Protein AF-A0A963RGV5-F1 (afdb_monomer)

Secondary structure (DSSP, 8-state):
--SPPPHHHHHHHHT--S--HHHHHHHHHHHHHH-HHHHHHHHHHHHH--SHHHHHHHHHHHHHHHHHHHHHHHHHT----HHHHHHHHHHHHHHHHHHHTTHHHHTT----HHHHHHHHHHHHHHHHHHHHHHTT--STTHHHHHHHHHHHHHHHHHHHHHHHHHHHHHHHTSHHHHHHHHHHHHHHHHHHHHHHHHHHHHHHH-

Structure (mmCIF, N/CA/C/O backbone):
data_AF-A0A963RGV5-F1
#
_entry.id   AF-A0A963RGV5-F1
#
loop_
_atom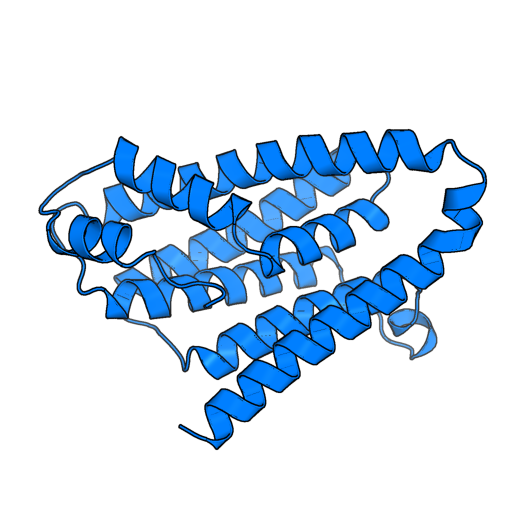_site.group_PDB
_atom_site.id
_atom_site.type_symbol
_atom_site.label_atom_id
_atom_site.label_alt_id
_atom_site.label_comp_id
_atom_site.label_asym_id
_atom_site.label_entity_id
_atom_site.label_seq_id
_atom_site.pdbx_PDB_ins_code
_atom_site.Cartn_x
_atom_site.Cartn_y
_atom_site.Cartn_z
_atom_site.occupancy
_atom_site.B_iso_or_equiv
_atom_site.auth_seq_id
_atom_site.auth_comp_id
_atom_site.auth_asym_id
_atom_site.auth_atom_id
_atom_site.pdbx_PDB_model_num
ATOM 1 N N . MET A 1 1 ? -8.241 2.903 -12.921 1.00 47.72 1 MET A N 1
ATOM 2 C CA . MET A 1 1 ? -8.245 4.178 -12.157 1.00 47.72 1 MET A CA 1
ATOM 3 C C . MET A 1 1 ? -8.107 4.037 -10.622 1.00 47.72 1 MET A C 1
ATOM 5 O O . MET A 1 1 ? -8.635 4.856 -9.883 1.00 47.72 1 MET A O 1
ATOM 9 N N . ALA A 1 2 ? -7.291 3.106 -10.109 1.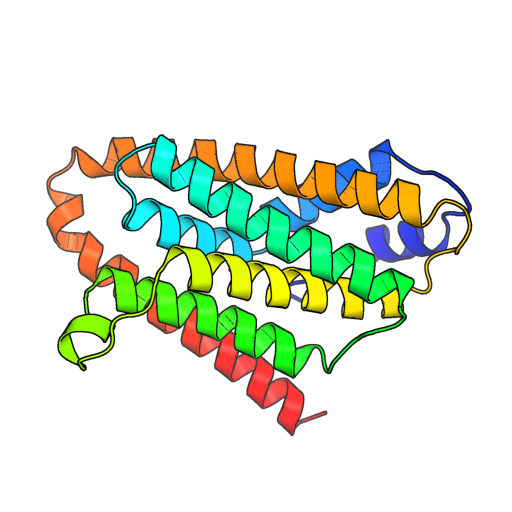00 40.50 2 ALA A N 1
ATOM 10 C CA . ALA A 1 2 ? -6.720 3.184 -8.742 1.00 40.50 2 ALA A CA 1
ATOM 11 C C . ALA A 1 2 ? -5.209 2.870 -8.721 1.00 40.50 2 ALA A C 1
ATOM 13 O O . ALA A 1 2 ? -4.570 2.840 -7.678 1.00 40.50 2 ALA A O 1
ATOM 14 N N . HIS A 1 3 ? -4.644 2.612 -9.900 1.00 47.03 3 HIS A N 1
ATOM 15 C CA . HIS A 1 3 ? -3.314 2.041 -10.076 1.00 47.03 3 HIS A CA 1
ATOM 16 C C . HIS A 1 3 ? -2.805 2.249 -11.513 1.00 47.03 3 HIS A C 1
ATOM 18 O O . HIS A 1 3 ? -1.895 1.557 -11.968 1.00 47.03 3 HIS A O 1
ATOM 24 N N . ASP A 1 4 ? -3.448 3.158 -12.252 1.00 47.84 4 ASP A N 1
ATOM 25 C CA . ASP A 1 4 ? -2.963 3.557 -13.560 1.00 47.84 4 ASP A CA 1
ATOM 26 C C . ASP A 1 4 ? -1.799 4.503 -13.322 1.00 47.84 4 ASP A C 1
ATOM 28 O O . ASP A 1 4 ? -1.956 5.574 -12.734 1.00 47.84 4 ASP A O 1
ATOM 32 N N . VAL A 1 5 ? -0.627 4.095 -13.792 1.00 53.50 5 VAL A N 1
ATOM 33 C CA . VAL A 1 5 ? 0.416 5.039 -14.176 1.00 53.50 5 VAL A CA 1
ATOM 34 C C . VAL A 1 5 ? -0.291 6.074 -15.062 1.00 53.50 5 VAL A C 1
ATOM 36 O O . VAL A 1 5 ? -0.942 5.689 -16.038 1.00 53.50 5 VAL A O 1
ATOM 39 N N . ALA A 1 6 ? -0.301 7.351 -14.658 1.00 59.62 6 ALA A N 1
ATOM 40 C CA . ALA A 1 6 ? -1.021 8.386 -15.403 1.00 59.62 6 ALA A CA 1
ATOM 41 C C . ALA A 1 6 ? -0.572 8.336 -16.874 1.00 59.62 6 ALA A C 1
ATOM 43 O O . ALA A 1 6 ? 0.578 7.989 -17.128 1.00 59.62 6 ALA A O 1
ATOM 44 N N . GLU A 1 7 ? -1.424 8.656 -17.853 1.00 58.47 7 GLU A N 1
ATOM 45 C CA . GLU A 1 7 ? -1.053 8.530 -19.281 1.00 58.47 7 GLU A CA 1
ATOM 46 C C . GLU A 1 7 ? 0.306 9.179 -19.609 1.00 58.47 7 GLU A C 1
ATOM 48 O O . GLU A 1 7 ? 1.106 8.604 -20.346 1.00 58.47 7 GLU A O 1
ATOM 53 N N . GLY A 1 8 ? 0.618 10.317 -18.977 1.00 59.34 8 GLY A N 1
ATOM 54 C CA . GLY A 1 8 ? 1.929 10.967 -19.088 1.00 59.34 8 GLY A CA 1
ATOM 55 C C . GLY A 1 8 ? 3.093 10.163 -18.491 1.00 59.34 8 GLY A C 1
ATOM 56 O O . GLY A 1 8 ? 4.171 10.115 -19.079 1.00 59.34 8 GLY A O 1
ATOM 57 N N . ASP A 1 9 ? 2.877 9.476 -17.370 1.00 71.12 9 ASP A N 1
ATOM 58 C CA . ASP A 1 9 ? 3.875 8.592 -16.764 1.00 71.12 9 ASP A CA 1
ATOM 59 C C . ASP A 1 9 ? 4.069 7.316 -17.622 1.00 71.12 9 ASP A C 1
ATOM 61 O O . ASP A 1 9 ? 5.176 6.788 -17.695 1.00 71.12 9 ASP A O 1
ATOM 65 N N . ARG A 1 10 ? 3.021 6.837 -18.319 1.00 68.88 10 ARG A N 1
ATOM 66 C CA . ARG A 1 10 ? 3.102 5.668 -19.218 1.00 68.88 10 ARG A CA 1
ATOM 67 C C . ARG A 1 10 ? 3.966 5.966 -20.431 1.00 68.88 10 ARG A C 1
ATOM 69 O O . ARG A 1 10 ? 4.859 5.186 -20.744 1.00 68.88 10 ARG A O 1
ATOM 76 N N . ALA A 1 11 ? 3.724 7.104 -21.080 1.00 72.62 11 ALA A N 1
ATOM 77 C CA . ALA A 1 11 ? 4.525 7.548 -22.216 1.00 72.62 11 ALA A CA 1
ATOM 78 C C . ALA A 1 11 ? 5.997 7.753 -21.822 1.00 72.62 11 ALA A C 1
ATOM 80 O O . ALA A 1 11 ? 6.896 7.374 -22.569 1.00 72.62 11 ALA A O 1
ATOM 81 N N . PHE A 1 12 ? 6.247 8.290 -20.622 1.00 77.50 12 PHE A N 1
ATOM 82 C CA . PHE A 1 12 ? 7.596 8.431 -20.079 1.00 77.50 12 PHE A CA 1
ATOM 83 C C . PHE A 1 12 ? 8.287 7.073 -19.857 1.00 77.50 12 PHE A C 1
ATOM 85 O O . PHE A 1 12 ? 9.424 6.882 -20.290 1.00 77.50 12 PHE A O 1
ATOM 92 N N . VAL A 1 13 ? 7.604 6.117 -19.217 1.00 77.56 13 VAL A N 1
ATOM 93 C CA . VAL A 1 13 ? 8.151 4.776 -18.959 1.00 77.56 13 VAL A CA 1
ATOM 94 C C . VAL A 1 13 ? 8.421 4.023 -20.265 1.00 77.56 13 VAL A C 1
ATOM 96 O O . VAL A 1 13 ? 9.498 3.454 -20.416 1.00 77.56 13 VAL A O 1
ATOM 99 N N . ALA A 1 14 ? 7.493 4.070 -21.223 1.00 74.06 14 ALA A N 1
ATOM 100 C CA . ALA A 1 14 ? 7.642 3.411 -22.522 1.00 74.06 14 ALA A CA 1
ATOM 101 C C . ALA A 1 14 ? 8.749 4.038 -23.392 1.00 74.06 14 ALA A C 1
ATOM 103 O O . ALA A 1 14 ? 9.373 3.349 -24.193 1.00 74.06 14 ALA A O 1
ATOM 104 N N . GLY A 1 15 ? 9.008 5.340 -23.233 1.00 79.94 15 GLY A N 1
ATOM 105 C CA . GLY A 1 15 ? 10.072 6.054 -23.946 1.00 79.94 15 GLY A CA 1
ATOM 106 C C . GLY A 1 15 ? 11.457 5.962 -23.297 1.00 79.94 15 GLY A C 1
ATOM 107 O O . GLY A 1 15 ? 12.416 6.498 -23.850 1.00 79.94 15 GLY A O 1
ATOM 108 N N . THR A 1 16 ? 11.582 5.331 -22.126 1.00 84.69 16 THR A N 1
ATOM 109 C CA . THR A 1 16 ? 12.858 5.226 -21.407 1.00 84.69 16 THR A CA 1
ATOM 110 C C . THR A 1 16 ? 13.639 3.994 -21.864 1.00 84.69 16 THR A C 1
ATOM 112 O O . THR A 1 16 ? 13.202 2.864 -21.654 1.00 84.69 16 THR A O 1
ATOM 115 N N . ASP A 1 17 ? 14.837 4.211 -22.412 1.00 85.81 17 ASP A N 1
ATOM 116 C CA . ASP A 1 17 ? 15.803 3.153 -22.719 1.00 85.81 17 ASP A CA 1
ATOM 117 C C . ASP A 1 17 ? 17.083 3.344 -21.890 1.00 85.81 17 ASP A C 1
ATOM 119 O O . ASP A 1 17 ? 17.871 4.260 -22.132 1.00 85.81 17 ASP A O 1
ATOM 123 N N . GLY A 1 18 ? 17.263 2.504 -20.866 1.00 90.12 18 GLY A N 1
ATOM 124 C CA . GLY A 1 18 ? 18.376 2.578 -19.918 1.00 90.12 18 GLY A CA 1
ATOM 125 C C . GLY A 1 18 ? 17.996 3.036 -18.497 1.00 90.12 18 GLY A C 1
ATOM 126 O O . GLY A 1 18 ? 16.819 3.213 -18.164 1.00 90.12 18 GLY A O 1
ATOM 127 N N . PRO A 1 19 ? 18.996 3.197 -17.604 1.00 91.25 19 PRO A N 1
ATOM 128 C CA . PRO A 1 19 ? 18.761 3.577 -16.213 1.00 91.25 19 PRO A CA 1
ATOM 129 C C . PRO A 1 19 ? 18.240 5.016 -16.064 1.00 91.25 19 PRO A C 1
ATOM 131 O O . PRO A 1 19 ? 18.928 5.982 -16.389 1.00 91.25 19 PRO A O 1
ATOM 134 N N . ALA A 1 20 ? 17.059 5.162 -15.471 1.00 91.44 20 ALA A N 1
ATOM 135 C CA . ALA A 1 20 ? 16.398 6.420 -15.141 1.00 91.44 20 ALA A CA 1
ATOM 136 C C . ALA A 1 20 ? 16.048 6.452 -13.643 1.00 91.44 20 ALA A C 1
ATOM 138 O O . ALA A 1 20 ? 14.888 6.440 -13.234 1.00 91.44 20 ALA A O 1
ATOM 139 N N . ILE A 1 21 ? 17.085 6.507 -12.805 1.00 92.56 21 ILE A N 1
ATOM 140 C CA . ILE A 1 21 ? 16.972 6.332 -11.349 1.00 92.56 21 ILE A CA 1
ATOM 141 C C . ILE A 1 21 ? 16.019 7.345 -10.699 1.00 92.56 21 ILE A C 1
ATOM 143 O O . ILE A 1 21 ? 15.080 6.958 -10.008 1.00 92.56 21 ILE A O 1
ATOM 147 N N . VAL A 1 22 ? 16.238 8.647 -10.910 1.00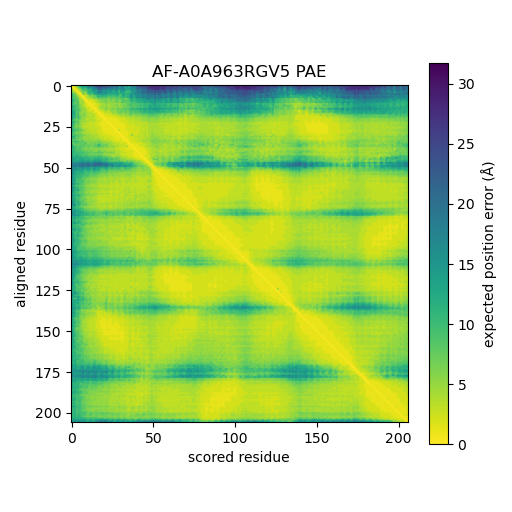 93.69 22 VAL A N 1
ATOM 148 C CA . VAL A 1 22 ? 15.428 9.695 -10.261 1.00 93.69 22 VAL A CA 1
ATOM 149 C C . VAL A 1 22 ? 13.959 9.643 -10.703 1.00 93.69 22 VAL A C 1
ATOM 151 O O . VAL A 1 22 ? 13.093 9.649 -9.826 1.00 93.69 22 VAL A O 1
ATOM 154 N N . PRO A 1 23 ? 13.641 9.532 -12.008 1.00 90.31 23 PRO A N 1
ATOM 155 C CA . PRO A 1 23 ? 12.256 9.401 -12.448 1.00 90.31 23 PRO A CA 1
ATOM 156 C C . PRO A 1 23 ? 11.531 8.181 -11.880 1.00 90.31 23 PRO A C 1
ATOM 158 O O . PRO A 1 23 ? 10.409 8.322 -11.401 1.00 90.31 23 PRO A O 1
ATOM 161 N N . PHE A 1 24 ? 12.162 7.003 -11.866 1.00 90.25 24 PHE A N 1
ATOM 162 C CA . PHE A 1 24 ? 11.533 5.803 -11.308 1.00 90.25 24 PHE A CA 1
ATOM 163 C C . PHE A 1 24 ? 11.363 5.895 -9.791 1.00 90.25 24 PHE A C 1
ATOM 165 O O . PHE A 1 24 ? 10.325 5.493 -9.274 1.00 90.25 24 PHE A O 1
ATOM 172 N N . MET A 1 25 ? 12.320 6.494 -9.079 1.00 93.06 25 MET A N 1
ATOM 173 C CA . MET A 1 25 ? 12.183 6.770 -7.647 1.00 93.06 25 MET A CA 1
ATOM 174 C C . MET A 1 25 ? 11.023 7.727 -7.355 1.00 93.06 25 MET A C 1
ATOM 176 O O . MET A 1 25 ? 10.228 7.481 -6.450 1.00 93.06 25 MET A O 1
ATOM 180 N N . TYR A 1 26 ? 10.872 8.792 -8.146 1.00 91.31 26 TYR A N 1
ATOM 181 C CA . TYR A 1 26 ? 9.716 9.682 -8.040 1.00 91.31 26 TYR A CA 1
ATOM 182 C C . TYR A 1 26 ? 8.410 8.945 -8.353 1.00 91.31 26 TYR A C 1
ATOM 184 O O . TYR A 1 26 ? 7.435 9.099 -7.620 1.00 91.31 26 TYR A O 1
ATOM 192 N N . LEU A 1 27 ? 8.394 8.114 -9.397 1.00 88.19 27 LEU A N 1
ATOM 193 C CA . LEU A 1 27 ? 7.218 7.343 -9.786 1.00 88.19 27 LEU A CA 1
ATOM 194 C C . LEU A 1 27 ? 6.797 6.362 -8.685 1.00 88.19 27 LEU A C 1
ATOM 196 O O . LEU A 1 27 ? 5.612 6.279 -8.373 1.00 88.19 27 LEU A O 1
ATOM 200 N N . GLY A 1 28 ? 7.755 5.688 -8.045 1.00 89.25 28 GLY A N 1
ATOM 201 C CA . GLY A 1 28 ? 7.505 4.820 -6.894 1.00 89.25 28 GLY A CA 1
ATOM 202 C C . GLY A 1 28 ? 6.951 5.580 -5.689 1.00 89.25 28 GLY A C 1
ATOM 203 O O . GLY A 1 28 ? 5.965 5.158 -5.085 1.00 89.25 28 GLY A O 1
ATOM 204 N N . ALA A 1 29 ? 7.519 6.748 -5.376 1.00 90.88 29 ALA A N 1
ATOM 205 C CA . ALA A 1 29 ? 7.009 7.595 -4.299 1.00 90.88 29 ALA A CA 1
ATOM 206 C C . ALA A 1 29 ? 5.587 8.086 -4.596 1.00 90.88 29 ALA A C 1
ATOM 208 O O . ALA A 1 29 ? 4.703 7.977 -3.747 1.00 90.88 29 ALA A O 1
ATOM 209 N N . LYS A 1 30 ? 5.341 8.575 -5.816 1.00 88.62 30 LYS A N 1
ATOM 210 C CA . LYS A 1 30 ? 4.020 9.006 -6.281 1.00 88.62 30 LYS A CA 1
ATOM 211 C C . LYS A 1 30 ? 3.016 7.864 -6.178 1.00 88.62 30 LYS A C 1
ATOM 213 O O . LYS A 1 30 ? 1.972 8.061 -5.571 1.00 88.62 30 LYS A O 1
ATOM 218 N N . HIS A 1 31 ? 3.362 6.680 -6.684 1.00 85.25 31 HIS A N 1
ATOM 219 C CA . HIS A 1 31 ? 2.536 5.479 -6.607 1.00 85.25 31 HIS A CA 1
ATOM 220 C C . HIS A 1 31 ? 2.080 5.194 -5.170 1.00 85.25 31 HIS A C 1
ATOM 222 O O . HIS A 1 31 ? 0.881 5.077 -4.920 1.00 85.25 31 HIS A O 1
ATOM 228 N N . MET A 1 32 ? 3.021 5.196 -4.222 1.00 87.31 32 MET A N 1
ATOM 229 C CA . MET A 1 32 ? 2.729 4.953 -2.811 1.00 87.31 32 MET A CA 1
ATOM 230 C C . MET A 1 32 ? 1.842 6.040 -2.180 1.00 87.31 32 MET A C 1
ATOM 232 O O . MET A 1 32 ? 0.950 5.733 -1.392 1.00 87.31 32 MET A O 1
ATOM 236 N N . VAL A 1 33 ? 2.063 7.317 -2.515 1.00 87.06 33 VAL A N 1
ATOM 237 C CA . VAL A 1 33 ? 1.279 8.437 -1.960 1.00 87.06 33 VAL A CA 1
ATOM 238 C C . VAL A 1 33 ? -0.113 8.549 -2.591 1.00 87.06 33 VAL A C 1
ATOM 240 O O . VAL A 1 33 ? -1.038 9.017 -1.933 1.00 87.06 33 VAL A O 1
ATOM 243 N N . THR A 1 34 ? -0.296 8.138 -3.847 1.00 84.50 34 THR A N 1
ATOM 244 C CA . THR A 1 34 ? -1.597 8.225 -4.537 1.00 84.50 34 THR A CA 1
ATOM 245 C C . THR A 1 34 ? -2.434 6.947 -4.449 1.00 84.50 34 THR A C 1
ATOM 247 O O . THR A 1 34 ? -3.615 6.982 -4.784 1.00 84.50 34 THR A O 1
ATOM 250 N N . GLY A 1 35 ? -1.853 5.828 -4.005 1.00 81.19 35 GLY A N 1
ATOM 251 C CA . GLY A 1 35 ? -2.553 4.554 -3.828 1.00 81.19 35 GLY A CA 1
ATOM 252 C C . GLY A 1 35 ? -3.505 4.580 -2.630 1.00 81.19 35 GLY A C 1
ATOM 253 O O . GLY A 1 35 ? -3.080 4.505 -1.475 1.00 81.19 35 GLY A O 1
ATOM 254 N N . TYR A 1 36 ? -4.811 4.689 -2.887 1.00 81.44 36 TYR A N 1
ATOM 255 C CA . TYR A 1 36 ? -5.827 4.719 -1.825 1.00 81.44 36 TYR A CA 1
ATOM 256 C C . TYR A 1 36 ? -5.879 3.422 -1.011 1.00 81.44 36 TYR A C 1
ATOM 258 O O . TYR A 1 36 ? -6.157 3.460 0.186 1.00 81.44 36 TYR A O 1
ATOM 266 N N . ASP A 1 37 ? -5.593 2.292 -1.649 1.00 76.31 37 ASP A N 1
ATOM 267 C CA . ASP A 1 37 ? -5.437 0.972 -1.042 1.00 76.31 37 ASP A CA 1
ATOM 268 C C . ASP A 1 37 ? -4.284 0.942 -0.029 1.00 76.31 37 ASP A C 1
ATOM 270 O O . ASP A 1 37 ? -4.490 0.581 1.132 1.00 76.31 37 ASP A O 1
ATOM 274 N N . HIS A 1 38 ? -3.107 1.427 -0.425 1.00 81.00 38 HIS A N 1
ATOM 275 C CA . HIS A 1 38 ? -1.928 1.535 0.427 1.00 81.00 38 HIS A CA 1
ATOM 276 C C . HIS A 1 38 ? -2.172 2.458 1.623 1.00 81.00 38 HIS A C 1
ATOM 278 O O . HIS A 1 38 ? -1.839 2.111 2.760 1.00 81.00 38 HIS A O 1
ATOM 284 N N . ILE A 1 39 ? -2.795 3.620 1.395 1.00 82.56 39 ILE A N 1
ATOM 285 C CA . ILE A 1 39 ? -3.146 4.552 2.472 1.00 82.56 39 ILE A CA 1
ATOM 286 C C . ILE A 1 39 ? -4.167 3.913 3.417 1.00 82.56 39 ILE A C 1
ATOM 288 O O . ILE A 1 39 ? -3.985 3.974 4.633 1.00 82.56 39 ILE A O 1
ATOM 292 N N . ALA A 1 40 ? -5.224 3.286 2.894 1.00 80.62 40 ALA A N 1
ATOM 293 C CA . ALA A 1 40 ? -6.239 2.622 3.709 1.00 80.62 40 ALA A CA 1
ATOM 294 C C . ALA A 1 40 ? -5.624 1.502 4.561 1.00 80.62 40 ALA A C 1
ATOM 296 O O . ALA A 1 40 ? -5.886 1.416 5.765 1.00 80.62 40 ALA A O 1
ATOM 297 N N . PHE A 1 41 ? -4.743 0.695 3.968 1.00 80.19 41 PHE A N 1
ATOM 298 C CA . PHE A 1 41 ? -4.008 -0.348 4.671 1.00 80.19 41 PHE A CA 1
ATOM 299 C C . PHE A 1 41 ? -3.111 0.228 5.776 1.00 80.19 41 PHE A C 1
ATOM 301 O O . PHE A 1 41 ? -3.206 -0.203 6.928 1.00 80.19 41 PHE A O 1
ATOM 308 N N . LEU A 1 42 ? -2.303 1.254 5.477 1.00 80.50 42 LEU A N 1
ATOM 309 C CA . LEU A 1 42 ? -1.453 1.944 6.456 1.00 80.50 42 LEU A CA 1
ATOM 310 C C . LEU A 1 42 ? -2.266 2.537 7.606 1.00 80.50 42 LEU A C 1
ATOM 312 O O . LEU A 1 42 ? -1.907 2.362 8.772 1.00 80.50 42 LEU A O 1
ATOM 316 N N . VAL A 1 43 ? -3.384 3.197 7.304 1.00 82.25 43 VAL A N 1
ATOM 317 C CA . VAL A 1 43 ? -4.312 3.710 8.317 1.00 82.25 43 VAL A CA 1
ATOM 318 C C . VAL A 1 43 ? -4.794 2.562 9.205 1.00 82.25 43 VAL A C 1
ATOM 320 O O . VAL A 1 43 ? -4.698 2.663 10.430 1.00 82.25 43 VAL A O 1
ATOM 323 N N . GLY A 1 44 ? -5.213 1.437 8.621 1.00 78.06 44 GLY A N 1
ATOM 324 C CA . GLY A 1 44 ? -5.586 0.230 9.359 1.00 78.06 44 GLY A CA 1
ATOM 325 C C . GLY A 1 44 ? -4.474 -0.296 10.274 1.00 78.06 44 GLY A C 1
ATOM 326 O O . GLY A 1 44 ? -4.723 -0.590 11.446 1.00 78.06 44 GLY A O 1
ATOM 327 N N . VAL A 1 45 ? -3.237 -0.382 9.780 1.00 73.12 45 VAL A N 1
ATOM 328 C CA . VAL A 1 45 ? -2.058 -0.822 10.549 1.00 73.12 45 VAL A CA 1
ATOM 329 C C . VAL A 1 45 ? -1.770 0.109 11.727 1.00 73.12 45 VAL A C 1
ATOM 331 O O . VAL A 1 45 ? -1.611 -0.357 12.860 1.00 73.12 45 VAL A O 1
ATOM 334 N N . VAL A 1 46 ? -1.770 1.423 11.506 1.00 77.31 46 VAL A N 1
ATOM 335 C CA . VAL A 1 46 ? -1.444 2.409 12.547 1.00 77.31 46 VAL A CA 1
ATOM 336 C C . VAL A 1 46 ? -2.564 2.551 13.582 1.00 77.31 46 VAL A C 1
ATOM 338 O O . VAL A 1 46 ? -2.283 2.789 14.759 1.00 77.31 46 VAL A O 1
ATOM 341 N N . PHE A 1 47 ? -3.831 2.340 13.206 1.00 74.75 47 PHE A N 1
ATOM 342 C CA . PHE A 1 47 ? -4.945 2.326 14.163 1.00 74.75 47 PHE A CA 1
ATOM 343 C C . PHE A 1 47 ? -4.735 1.305 15.285 1.00 74.75 47 PHE A C 1
ATOM 345 O O . PHE A 1 47 ? -5.023 1.607 16.447 1.00 74.75 47 PHE A O 1
ATOM 352 N N . PHE A 1 48 ? -4.193 0.137 14.940 1.00 66.56 48 PHE A N 1
ATOM 353 C CA . PHE A 1 48 ? -3.935 -0.971 15.855 1.00 66.56 48 PHE A CA 1
ATOM 354 C C . PHE A 1 48 ? -2.636 -0.814 16.640 1.00 66.56 48 PHE A C 1
ATOM 356 O O . PHE A 1 48 ? -2.583 -1.067 17.845 1.00 66.56 48 PHE A O 1
ATOM 363 N N . LEU A 1 49 ? -1.573 -0.385 15.960 1.00 65.31 49 LEU A N 1
ATOM 364 C CA . LEU A 1 49 ? -0.244 -0.355 16.547 1.00 65.31 49 LEU A CA 1
ATOM 365 C C . LEU A 1 49 ? -0.048 0.911 17.391 1.00 65.31 49 LEU A C 1
ATOM 367 O O . LEU A 1 49 ? -0.351 2.043 17.003 1.00 65.31 49 LEU A O 1
ATOM 371 N N . ARG A 1 50 ? 0.430 0.711 18.623 1.00 66.38 50 ARG A N 1
ATOM 372 C CA . ARG A 1 50 ? 0.666 1.793 19.597 1.00 66.38 50 ARG A CA 1
ATOM 373 C C . ARG A 1 50 ? 2.144 2.134 19.749 1.00 66.38 50 ARG A C 1
ATOM 375 O O . ARG A 1 50 ? 2.459 3.203 20.259 1.00 66.38 50 ARG A O 1
ATOM 382 N N . ARG A 1 51 ? 3.043 1.241 19.326 1.00 77.38 51 ARG A N 1
ATOM 383 C CA . ARG A 1 51 ? 4.493 1.393 19.475 1.00 77.38 51 ARG A CA 1
ATOM 384 C C . ARG A 1 51 ? 5.123 1.602 18.106 1.00 77.38 51 ARG A C 1
ATOM 386 O O . ARG A 1 51 ? 4.903 0.801 17.204 1.00 77.38 51 ARG A O 1
ATOM 393 N N . LEU A 1 52 ? 5.962 2.630 17.985 1.00 76.00 52 LEU A N 1
ATOM 394 C CA . LEU A 1 52 ? 6.670 2.949 16.741 1.00 76.00 52 LEU A CA 1
ATOM 395 C C . LEU A 1 52 ? 7.489 1.759 16.216 1.00 76.00 52 LEU A C 1
ATOM 397 O O . LEU A 1 52 ? 7.509 1.518 15.018 1.00 76.00 52 LEU A O 1
ATOM 401 N N . LYS A 1 53 ? 8.089 0.965 17.116 1.00 84.56 53 LYS A N 1
ATOM 402 C CA . LYS A 1 53 ? 8.816 -0.264 16.754 1.00 84.56 53 LYS A CA 1
ATOM 403 C C . LYS A 1 53 ? 7.946 -1.264 15.990 1.00 84.56 53 LYS A C 1
ATOM 405 O O . LYS A 1 53 ? 8.412 -1.833 15.012 1.00 84.56 53 LYS A O 1
ATOM 410 N N . ASP A 1 54 ? 6.698 -1.456 16.419 1.00 84.12 54 ASP A N 1
ATOM 411 C CA . ASP A 1 54 ? 5.789 -2.381 15.743 1.00 84.12 54 ASP A CA 1
ATOM 412 C C . ASP A 1 54 ? 5.366 -1.807 14.390 1.00 84.12 54 ASP A C 1
ATOM 414 O O . ASP A 1 54 ? 5.356 -2.519 13.398 1.00 84.12 54 ASP A O 1
ATOM 418 N N . VAL A 1 55 ? 5.080 -0.505 14.317 1.00 82.69 55 VAL A N 1
ATOM 419 C CA . VAL A 1 55 ? 4.729 0.151 13.049 1.00 82.69 55 VAL A CA 1
ATOM 420 C C . VAL A 1 55 ? 5.849 -0.014 12.016 1.00 82.69 55 VAL A C 1
ATOM 422 O O . VAL A 1 55 ? 5.581 -0.423 10.890 1.00 82.69 55 VAL A O 1
ATOM 425 N N . LEU A 1 56 ? 7.097 0.252 12.412 1.00 84.44 56 LEU A N 1
ATOM 426 C CA . LEU A 1 56 ? 8.263 0.088 11.544 1.00 84.44 56 LEU A CA 1
ATOM 427 C C . LEU A 1 56 ? 8.451 -1.372 11.126 1.00 84.44 56 LEU A C 1
ATOM 429 O O . LEU A 1 56 ? 8.648 -1.634 9.947 1.00 84.44 56 LEU A O 1
ATOM 433 N N . LEU A 1 57 ? 8.315 -2.327 12.053 1.00 89.69 57 LEU A N 1
ATOM 434 C CA . LEU A 1 57 ? 8.410 -3.754 11.734 1.00 89.69 57 LEU A CA 1
ATOM 435 C C . LEU A 1 57 ? 7.387 -4.171 10.666 1.00 89.69 57 LEU A C 1
ATOM 437 O O . LEU A 1 57 ? 7.738 -4.867 9.720 1.00 89.69 57 LEU A O 1
ATOM 441 N N . TYR A 1 58 ? 6.129 -3.755 10.811 1.00 89.25 58 TYR A N 1
ATOM 442 C CA . TYR A 1 58 ? 5.059 -4.125 9.883 1.00 89.25 58 TYR A CA 1
ATOM 443 C C . TYR A 1 58 ? 5.242 -3.445 8.524 1.00 89.25 58 TYR A C 1
ATOM 445 O O . TYR A 1 58 ? 5.090 -4.098 7.495 1.00 89.25 58 TYR A O 1
ATOM 453 N N . ALA A 1 59 ? 5.635 -2.169 8.515 1.00 86.19 59 ALA A N 1
ATOM 454 C CA . ALA A 1 59 ? 5.986 -1.446 7.296 1.00 86.19 59 ALA A CA 1
ATOM 455 C C . ALA A 1 59 ? 7.144 -2.130 6.545 1.00 86.19 59 ALA A C 1
ATOM 457 O O . ALA A 1 59 ? 7.078 -2.286 5.328 1.00 86.19 59 ALA A O 1
ATOM 458 N N . SER A 1 60 ? 8.171 -2.595 7.265 1.00 90.00 60 SER A N 1
ATOM 459 C CA . SER A 1 60 ? 9.299 -3.330 6.684 1.00 90.00 60 SER A CA 1
ATOM 460 C C . SER A 1 60 ? 8.906 -4.715 6.173 1.00 90.00 60 SER A C 1
ATOM 462 O O . SER A 1 60 ? 9.356 -5.105 5.103 1.00 90.00 60 SER A O 1
ATOM 464 N N . LEU A 1 61 ? 8.056 -5.459 6.891 1.00 93.81 61 LEU A N 1
ATOM 465 C CA . LEU A 1 61 ? 7.553 -6.758 6.425 1.00 93.81 61 LEU A CA 1
ATOM 466 C C . LEU A 1 61 ? 6.729 -6.614 5.143 1.00 93.81 61 LEU A C 1
ATOM 468 O O . LEU A 1 61 ? 6.908 -7.393 4.210 1.00 93.81 61 LEU A O 1
ATOM 472 N N . PHE A 1 62 ? 5.865 -5.599 5.085 1.00 92.06 62 PHE A N 1
ATOM 473 C CA . PHE A 1 62 ? 5.103 -5.279 3.884 1.00 92.06 62 PHE A CA 1
ATOM 474 C C . PHE A 1 62 ? 6.032 -4.926 2.719 1.00 92.06 62 PHE A C 1
ATOM 476 O O . PHE A 1 62 ? 5.935 -5.535 1.657 1.00 92.06 62 PHE A O 1
ATOM 483 N N . ALA A 1 63 ? 6.973 -3.998 2.937 1.00 90.69 63 ALA A N 1
ATOM 484 C CA . ALA A 1 63 ? 7.935 -3.581 1.920 1.00 90.69 63 ALA A CA 1
ATOM 485 C C . ALA A 1 63 ? 8.790 -4.756 1.422 1.00 90.69 63 ALA A C 1
ATOM 487 O O . ALA A 1 63 ? 8.992 -4.896 0.219 1.00 90.69 63 ALA A O 1
ATOM 488 N N . ALA A 1 64 ? 9.233 -5.645 2.315 1.00 93.88 64 ALA A N 1
ATOM 489 C CA . ALA A 1 64 ? 9.993 -6.834 1.946 1.00 93.88 64 ALA A CA 1
ATOM 490 C C . ALA A 1 64 ? 9.180 -7.778 1.048 1.00 93.88 64 ALA A C 1
ATOM 492 O O . ALA A 1 64 ? 9.662 -8.163 -0.016 1.00 93.88 64 ALA A O 1
ATOM 493 N N . GLY A 1 65 ? 7.943 -8.112 1.437 1.00 95.50 65 GLY A N 1
ATOM 494 C CA . GLY A 1 65 ? 7.045 -8.930 0.615 1.00 95.50 65 GLY A CA 1
ATOM 495 C C . GLY A 1 65 ? 6.790 -8.286 -0.749 1.00 95.50 65 GLY A C 1
ATOM 496 O O . GLY A 1 65 ? 7.019 -8.910 -1.782 1.00 95.50 65 GLY A O 1
ATOM 497 N N . HIS A 1 66 ? 6.430 -7.002 -0.752 1.00 92.94 66 HIS A N 1
ATOM 498 C CA . HIS A 1 66 ? 6.208 -6.214 -1.962 1.00 92.94 66 HIS A CA 1
ATOM 499 C C . HIS A 1 66 ? 7.405 -6.261 -2.915 1.00 92.94 66 HIS A C 1
ATOM 501 O O . HIS A 1 66 ? 7.253 -6.624 -4.080 1.00 92.94 66 HIS A O 1
ATOM 507 N N . SER A 1 67 ? 8.605 -5.973 -2.410 1.00 92.69 67 SER A N 1
ATOM 508 C CA . SER A 1 67 ? 9.842 -5.957 -3.197 1.00 92.69 67 SER A CA 1
ATOM 509 C C . SER A 1 67 ? 10.121 -7.309 -3.854 1.00 92.69 67 SER A C 1
ATOM 511 O O . SER A 1 67 ? 10.474 -7.360 -5.033 1.00 92.69 67 SER A O 1
ATOM 513 N N . ILE A 1 68 ? 9.932 -8.407 -3.107 1.00 94.88 68 ILE A N 1
ATOM 514 C CA . ILE A 1 68 ? 10.183 -9.772 -3.588 1.00 94.88 68 ILE A CA 1
ATOM 515 C C . ILE A 1 68 ? 9.319 -10.068 -4.814 1.00 94.88 68 ILE A C 1
ATOM 517 O O . ILE A 1 68 ? 9.836 -10.472 -5.854 1.00 94.88 68 ILE A O 1
ATOM 521 N N . THR A 1 69 ? 8.012 -9.843 -4.712 1.00 94.94 69 THR A N 1
ATOM 522 C CA . THR A 1 69 ? 7.073 -10.138 -5.803 1.00 94.94 69 THR A CA 1
ATOM 523 C C . THR A 1 69 ? 7.069 -9.099 -6.907 1.00 94.94 69 THR A C 1
ATOM 525 O O . THR A 1 69 ? 6.779 -9.458 -8.039 1.00 94.94 69 THR A O 1
ATOM 528 N N . LEU A 1 70 ? 7.422 -7.842 -6.626 1.00 91.75 70 LEU A N 1
ATOM 529 C CA . LEU A 1 70 ? 7.574 -6.830 -7.667 1.00 91.75 70 LEU A CA 1
ATOM 530 C C . LEU A 1 70 ? 8.737 -7.198 -8.590 1.00 91.75 70 LEU A C 1
ATOM 532 O O . LEU A 1 70 ? 8.567 -7.359 -9.797 1.00 91.75 70 LEU A O 1
ATOM 536 N N . ILE A 1 71 ? 9.926 -7.356 -8.005 1.00 91.94 71 ILE A N 1
ATOM 537 C CA . ILE A 1 71 ? 11.150 -7.618 -8.762 1.00 91.94 71 ILE A CA 1
ATOM 538 C C . ILE A 1 71 ? 11.092 -9.022 -9.363 1.00 91.94 71 ILE A C 1
ATOM 540 O O . ILE A 1 71 ? 11.300 -9.182 -10.562 1.00 91.94 71 ILE A O 1
ATOM 544 N N . GLY A 1 72 ? 10.765 -10.036 -8.556 1.00 93.31 72 GLY A N 1
ATOM 545 C CA . GLY A 1 72 ? 10.630 -11.413 -9.030 1.00 93.31 72 GLY A CA 1
ATOM 546 C C . GLY A 1 72 ? 9.526 -11.558 -10.0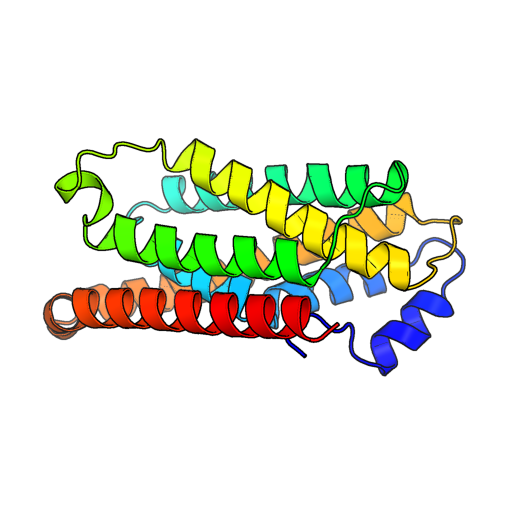76 1.00 93.31 72 GLY A C 1
ATOM 547 O O . GLY A 1 72 ? 9.740 -12.208 -11.093 1.00 93.31 72 GLY A O 1
ATOM 548 N N . GLY A 1 73 ? 8.391 -10.885 -9.866 1.00 92.69 73 GLY A N 1
ATOM 549 C CA . GLY A 1 73 ? 7.269 -10.823 -10.799 1.00 92.69 73 GLY A CA 1
ATOM 550 C C . GLY A 1 73 ? 7.713 -10.396 -12.188 1.00 92.69 73 GLY A C 1
ATOM 551 O O . GLY A 1 73 ? 7.579 -11.153 -13.145 1.00 92.69 73 GLY A O 1
ATOM 552 N N . VAL A 1 74 ? 8.319 -9.209 -12.268 1.00 90.44 74 VAL A N 1
ATOM 553 C CA . VAL A 1 74 ? 8.782 -8.624 -13.531 1.00 90.44 74 VAL A CA 1
ATOM 554 C C . VAL A 1 74 ? 9.912 -9.438 -14.166 1.00 90.44 74 VAL A C 1
ATOM 556 O O . VAL A 1 74 ? 9.852 -9.720 -15.358 1.00 90.44 74 VAL A O 1
ATOM 559 N N . LEU A 1 75 ? 10.930 -9.847 -13.399 1.00 90.44 75 LEU A N 1
ATOM 560 C CA . LEU A 1 75 ? 12.094 -10.553 -13.955 1.00 90.44 75 LEU A CA 1
ATOM 561 C C . LEU A 1 75 ? 11.772 -11.966 -14.449 1.00 90.44 75 LEU A C 1
ATOM 563 O O . LEU A 1 75 ? 12.390 -12.433 -15.402 1.00 90.44 75 LEU A O 1
ATOM 567 N N . LEU A 1 76 ? 10.835 -12.655 -13.796 1.00 91.12 76 LEU A N 1
ATOM 568 C CA . LEU A 1 76 ? 10.424 -14.007 -14.174 1.00 91.12 76 LEU A CA 1
ATOM 569 C C . LEU A 1 76 ? 9.254 -14.011 -15.168 1.00 91.12 76 LEU A C 1
ATOM 571 O O . LEU A 1 76 ? 8.828 -15.088 -15.580 1.00 91.12 76 LEU A O 1
ATOM 575 N N . GLY A 1 77 ? 8.711 -12.840 -15.524 1.00 87.44 77 GLY A N 1
ATOM 576 C CA . GLY A 1 77 ? 7.501 -12.731 -16.343 1.00 87.44 77 GLY A CA 1
ATOM 577 C C . GLY A 1 77 ? 6.287 -13.386 -15.681 1.00 87.44 77 GLY A C 1
ATOM 578 O O . GLY A 1 77 ? 5.437 -13.963 -16.355 1.00 87.44 77 GLY A O 1
ATOM 579 N N . THR A 1 78 ? 6.242 -13.370 -14.346 1.00 86.19 78 THR A N 1
ATOM 580 C CA . THR A 1 78 ? 5.120 -13.916 -13.583 1.00 86.19 78 THR A CA 1
ATOM 581 C C . THR A 1 78 ? 4.140 -12.790 -13.284 1.00 86.19 78 THR A C 1
ATOM 583 O O . THR A 1 78 ? 4.474 -11.794 -12.640 1.00 86.19 78 THR A O 1
ATOM 586 N N . GLY A 1 79 ? 2.924 -12.946 -13.791 1.00 81.62 79 GLY A N 1
ATOM 587 C CA . GLY A 1 79 ? 1.795 -12.057 -13.560 1.00 81.62 79 GLY A CA 1
ATOM 588 C C . GLY A 1 79 ? 0.537 -12.883 -13.326 1.00 81.62 79 GLY A C 1
ATOM 589 O O . GLY A 1 79 ? 0.502 -14.084 -13.606 1.00 81.62 79 GLY A O 1
ATOM 590 N N . ALA A 1 80 ? -0.498 -12.252 -12.791 1.00 86.00 80 ALA A N 1
ATOM 591 C CA . ALA A 1 80 ? -1.823 -12.857 -12.722 1.00 86.00 80 ALA A CA 1
ATOM 592 C C . ALA A 1 80 ? -2.868 -11.852 -13.202 1.00 86.00 80 ALA A C 1
ATOM 594 O O . ALA A 1 80 ? -2.540 -10.740 -13.597 1.00 86.00 80 ALA A O 1
ATOM 595 N N . ASN A 1 81 ? -4.142 -12.230 -13.186 1.00 89.62 81 ASN A N 1
ATOM 596 C CA . ASN A 1 81 ? -5.194 -11.292 -13.545 1.00 89.62 81 ASN A CA 1
ATOM 597 C C . ASN A 1 81 ? -5.211 -10.107 -12.554 1.00 89.62 81 ASN A C 1
ATOM 599 O O . ASN A 1 81 ? -5.312 -10.305 -11.339 1.00 89.62 81 ASN A O 1
ATOM 603 N N . SER A 1 82 ? -5.109 -8.883 -13.077 1.00 87.44 82 SER A N 1
ATOM 604 C CA . SER A 1 82 ? -5.011 -7.656 -12.279 1.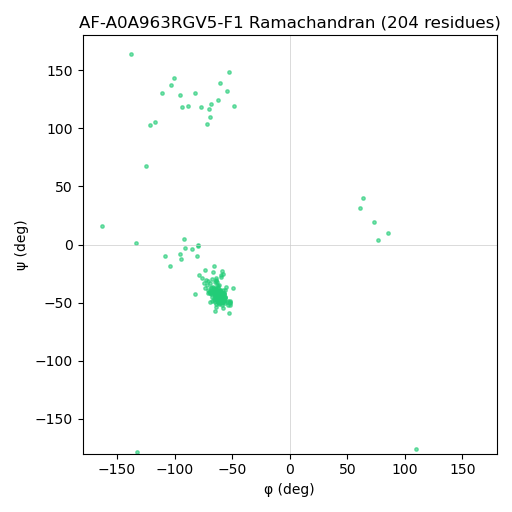00 87.44 82 SER A CA 1
ATOM 605 C C . SER A 1 82 ? -6.251 -7.414 -11.417 1.00 87.44 82 SER A C 1
ATOM 607 O O . SER A 1 82 ? -6.107 -6.998 -10.270 1.00 87.44 82 SER A O 1
ATOM 609 N N . HIS A 1 83 ? -7.447 -7.761 -11.904 1.00 90.56 83 HIS A N 1
ATOM 610 C CA . HIS A 1 83 ? -8.675 -7.693 -11.114 1.00 90.56 83 HIS A CA 1
ATOM 611 C C . HIS A 1 83 ? -8.648 -8.668 -9.934 1.00 90.56 83 HIS A C 1
ATOM 613 O O . HIS A 1 83 ? -9.010 -8.298 -8.819 1.00 90.56 83 HIS A O 1
ATOM 619 N N . VAL A 1 84 ? -8.169 -9.900 -10.137 1.00 92.25 84 VAL A N 1
ATOM 620 C CA . VAL A 1 84 ? -8.062 -10.889 -9.050 1.00 92.25 84 VAL A CA 1
ATOM 621 C C . VAL A 1 84 ? -7.076 -10.424 -7.978 1.00 92.25 84 VAL A C 1
ATOM 623 O O . VAL A 1 84 ? -7.383 -10.504 -6.788 1.00 92.25 84 VAL A O 1
ATOM 626 N N . ILE A 1 85 ? -5.908 -9.910 -8.375 1.00 92.19 85 ILE A N 1
ATOM 627 C CA . ILE A 1 85 ? -4.916 -9.416 -7.414 1.00 92.19 85 ILE A CA 1
ATOM 628 C C . ILE A 1 85 ? -5.451 -8.190 -6.663 1.00 92.19 85 ILE A C 1
ATOM 630 O O . ILE A 1 85 ? -5.397 -8.160 -5.433 1.00 92.19 85 ILE A O 1
ATOM 634 N N . ASP A 1 86 ? -6.020 -7.212 -7.371 1.00 89.44 86 ASP A N 1
ATOM 635 C CA . ASP A 1 86 ? -6.561 -5.999 -6.752 1.00 89.44 86 ASP A CA 1
ATOM 636 C C . ASP A 1 86 ? -7.754 -6.318 -5.821 1.00 89.44 86 ASP A C 1
ATOM 638 O O . ASP A 1 86 ? -7.936 -5.660 -4.794 1.00 89.44 86 ASP A O 1
ATOM 642 N N . ALA A 1 87 ? -8.536 -7.367 -6.106 1.00 93.25 87 ALA A N 1
ATOM 643 C CA . ALA A 1 87 ? -9.567 -7.864 -5.193 1.00 93.25 87 ALA A CA 1
ATOM 644 C C . ALA A 1 87 ? -8.963 -8.426 -3.892 1.00 93.25 87 ALA A C 1
ATOM 646 O O . ALA A 1 87 ? -9.448 -8.125 -2.801 1.00 93.25 87 ALA A O 1
ATOM 647 N N . ILE A 1 88 ? -7.871 -9.196 -3.976 1.00 93.94 88 ILE A N 1
ATOM 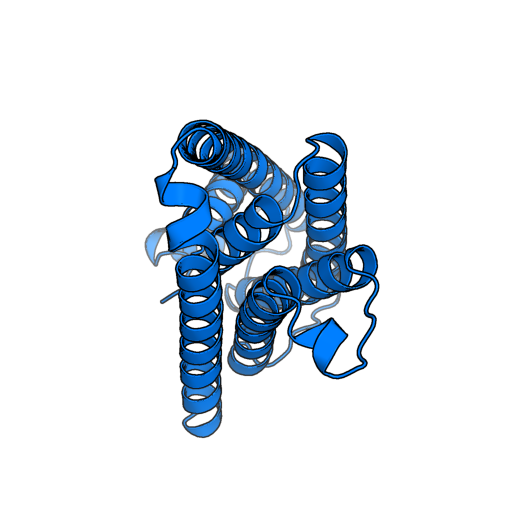648 C CA . ILE A 1 88 ? -7.145 -9.703 -2.796 1.00 93.94 88 ILE A CA 1
ATOM 649 C C . ILE A 1 88 ? -6.550 -8.544 -1.982 1.00 93.94 88 ILE A C 1
ATOM 651 O O . ILE A 1 88 ? -6.595 -8.559 -0.749 1.00 93.94 88 ILE A O 1
ATOM 655 N N . ILE A 1 89 ? -6.045 -7.510 -2.657 1.00 91.69 89 ILE A N 1
ATOM 656 C CA . ILE A 1 89 ? -5.590 -6.270 -2.019 1.00 91.69 89 ILE A CA 1
ATOM 657 C C . ILE A 1 89 ? -6.746 -5.602 -1.256 1.00 91.69 89 ILE A C 1
ATOM 659 O O . ILE A 1 89 ? -6.589 -5.289 -0.075 1.00 91.69 89 ILE A O 1
ATOM 663 N N . GLY A 1 90 ? -7.934 -5.476 -1.853 1.00 92.50 90 GLY A N 1
ATOM 664 C CA . GLY A 1 90 ? -9.136 -4.993 -1.159 1.00 92.50 90 GLY A CA 1
ATOM 665 C C . GLY A 1 90 ? -9.493 -5.825 0.082 1.00 92.50 90 GLY A C 1
ATOM 666 O O . GLY A 1 90 ? -9.769 -5.274 1.153 1.00 92.50 90 GLY A O 1
ATOM 667 N N . LEU A 1 91 ? -9.392 -7.154 -0.011 1.00 94.56 91 LEU A N 1
ATOM 668 C CA . LEU A 1 91 ? -9.615 -8.063 1.117 1.00 94.56 91 LEU A CA 1
ATOM 669 C C . LEU A 1 91 ? -8.589 -7.888 2.244 1.00 94.56 91 LEU A C 1
ATOM 671 O O . LEU A 1 91 ? -8.934 -8.088 3.410 1.00 94.56 91 LEU A O 1
ATOM 675 N N . SER A 1 92 ? -7.358 -7.463 1.949 1.00 93.31 92 SER A N 1
ATOM 676 C CA . SER A 1 92 ? -6.370 -7.147 2.992 1.00 93.31 92 SER A CA 1
ATOM 677 C C . SER A 1 92 ? -6.818 -5.980 3.887 1.00 93.31 92 SER A C 1
ATOM 679 O O . SER A 1 92 ? -6.611 -6.002 5.106 1.00 93.31 92 SER A O 1
ATOM 681 N N . VAL A 1 93 ? -7.521 -4.997 3.313 1.00 92.31 93 VAL A N 1
ATOM 682 C CA . VAL A 1 93 ? -8.106 -3.863 4.044 1.00 92.31 93 VAL A CA 1
ATOM 683 C C . VAL A 1 93 ? -9.263 -4.336 4.928 1.00 92.31 93 VAL A C 1
ATOM 685 O O . VAL A 1 93 ? -9.348 -3.952 6.100 1.00 92.31 93 VAL A O 1
ATOM 688 N N . VAL A 1 94 ? -10.108 -5.235 4.406 1.00 93.88 94 VAL A N 1
ATOM 689 C CA . VAL A 1 94 ? -11.184 -5.892 5.170 1.00 93.88 94 VAL A CA 1
ATOM 690 C C . VAL A 1 94 ? -10.615 -6.664 6.356 1.00 93.88 94 VAL A C 1
ATOM 692 O O . VAL A 1 94 ? -11.055 -6.455 7.490 1.00 93.88 94 VAL A O 1
ATOM 695 N N . TYR A 1 95 ? -9.608 -7.510 6.111 1.00 93.62 95 TYR A N 1
ATOM 696 C CA . TYR A 1 95 ? -8.898 -8.250 7.152 1.00 93.62 95 TYR A CA 1
ATOM 697 C C . TYR A 1 95 ? -8.415 -7.297 8.241 1.00 93.62 95 TYR A C 1
ATOM 699 O O . TYR A 1 95 ? -8.664 -7.534 9.424 1.00 93.62 95 TYR A O 1
ATOM 707 N N . LYS A 1 96 ? -7.770 -6.188 7.854 1.00 90.56 96 LYS A N 1
ATOM 708 C CA . LYS A 1 96 ? -7.160 -5.297 8.833 1.00 90.56 96 LYS A CA 1
ATOM 709 C C . LYS A 1 96 ? -8.198 -4.577 9.691 1.00 90.56 96 LYS A C 1
ATOM 711 O O . LYS A 1 96 ? -8.045 -4.515 10.910 1.00 90.56 96 LYS A O 1
ATOM 716 N N . GLY A 1 97 ? -9.285 -4.092 9.092 1.00 91.44 97 GLY A N 1
ATOM 717 C CA . GLY A 1 97 ? -10.392 -3.503 9.845 1.00 91.44 97 GLY A CA 1
ATOM 718 C C . GLY A 1 97 ? -11.066 -4.509 10.790 1.00 91.44 97 GLY A C 1
ATOM 719 O O . GLY A 1 97 ? -11.337 -4.180 11.947 1.00 91.44 97 GLY A O 1
ATOM 720 N N . ALA A 1 98 ? -11.270 -5.751 10.337 1.00 92.88 98 ALA A N 1
ATOM 721 C CA . ALA A 1 98 ? -11.853 -6.830 11.136 1.00 92.88 98 ALA A CA 1
ATOM 722 C C . ALA A 1 98 ? -10.954 -7.243 12.314 1.00 92.88 98 ALA A C 1
ATOM 724 O O . ALA A 1 98 ? -11.439 -7.439 13.433 1.00 92.88 98 ALA A O 1
ATOM 725 N N . GLU A 1 99 ? -9.644 -7.342 12.084 1.00 91.00 99 GLU A N 1
ATOM 726 C CA . GLU A 1 99 ? -8.644 -7.607 13.119 1.00 91.00 99 GLU A CA 1
ATOM 727 C C . GLU A 1 99 ? -8.664 -6.508 14.191 1.00 91.00 99 GLU A C 1
ATOM 729 O O . GLU A 1 99 ? -8.729 -6.805 15.386 1.00 91.00 99 GLU A O 1
ATOM 734 N N . ASN A 1 100 ? -8.708 -5.238 13.776 1.00 89.25 100 ASN A N 1
ATOM 735 C CA . ASN A 1 100 ? -8.665 -4.084 14.675 1.00 89.25 100 ASN A CA 1
ATOM 736 C C . ASN A 1 100 ? -9.841 -4.022 15.663 1.00 89.25 100 ASN A C 1
ATOM 738 O O . ASN A 1 100 ? -9.659 -3.591 16.802 1.00 89.25 100 ASN A O 1
ATOM 742 N N . ILE A 1 101 ? -11.037 -4.459 15.255 1.00 91.06 101 ILE A N 1
ATOM 743 C CA . ILE A 1 101 ? -12.228 -4.522 16.128 1.00 91.06 101 ILE A CA 1
ATOM 744 C C . ILE A 1 101 ? -12.397 -5.881 16.828 1.00 91.06 101 ILE A C 1
ATOM 746 O O . ILE A 1 101 ? -13.395 -6.111 17.517 1.00 91.06 101 ILE A O 1
ATOM 750 N N . GLY A 1 102 ? -11.434 -6.792 16.656 1.00 90.31 102 GLY A N 1
ATOM 751 C CA . GLY A 1 102 ? -11.427 -8.116 17.272 1.00 90.31 102 GLY A CA 1
ATOM 752 C C . GLY A 1 102 ? -12.435 -9.101 16.675 1.00 90.31 102 GLY A C 1
ATOM 753 O O . GLY A 1 102 ? -12.765 -10.088 17.333 1.00 90.31 102 GLY A O 1
ATOM 754 N N . LEU A 1 103 ? -12.937 -8.856 15.459 1.00 92.06 103 LEU A N 1
ATOM 755 C CA . LEU A 1 103 ? -13.915 -9.726 14.798 1.00 92.06 103 LEU A CA 1
ATOM 756 C C . LEU A 1 103 ? -13.330 -11.119 14.523 1.00 92.06 103 LEU A C 1
ATOM 758 O O . LEU A 1 103 ? -13.975 -12.117 14.831 1.00 92.06 103 LEU A O 1
ATOM 762 N N . LEU A 1 104 ? -12.080 -11.186 14.045 1.00 91.38 104 LEU A N 1
ATOM 763 C CA . LEU A 1 104 ? -11.386 -12.453 13.770 1.00 91.38 104 LEU A CA 1
ATOM 764 C C . LEU A 1 104 ? -11.263 -13.316 15.033 1.00 91.38 104 LEU A C 1
ATOM 766 O O . LEU A 1 104 ? -11.640 -14.487 15.036 1.00 91.38 104 LEU A O 1
ATOM 770 N N . LYS A 1 105 ? -10.842 -12.703 16.146 1.00 90.88 105 LYS A N 1
ATOM 771 C CA . LYS A 1 105 ? -10.710 -13.387 17.437 1.00 90.88 105 LYS A CA 1
ATOM 772 C C . LYS A 1 105 ? -12.057 -13.890 17.962 1.00 90.88 105 LYS A C 1
ATOM 774 O O . LYS A 1 105 ? -12.124 -14.997 18.485 1.00 90.88 105 LYS A O 1
ATOM 779 N N . LYS A 1 106 ? -13.131 -13.103 17.815 1.00 92.31 106 LYS A N 1
ATOM 780 C CA . LYS A 1 106 ? -14.497 -13.521 18.189 1.00 92.31 106 LYS A CA 1
ATOM 781 C C . LYS A 1 106 ? -14.999 -14.699 17.353 1.00 92.31 106 LYS A C 1
ATOM 783 O O . LYS A 1 106 ? -15.747 -15.515 17.872 1.00 92.31 106 LYS A O 1
ATOM 788 N N . ALA A 1 107 ? -14.570 -14.796 16.098 1.00 92.50 107 ALA A N 1
ATOM 789 C CA . ALA A 1 107 ? -14.875 -15.920 15.219 1.00 92.50 107 ALA A CA 1
ATOM 790 C C . ALA A 1 107 ? -13.994 -17.163 15.475 1.00 92.50 107 ALA A C 1
ATOM 792 O O . ALA A 1 107 ? -14.153 -18.164 14.784 1.00 92.50 107 ALA A O 1
ATOM 793 N N . GLY A 1 108 ? -13.058 -17.115 16.433 1.00 92.25 108 GLY A N 1
ATOM 794 C CA . GLY A 1 108 ? -12.142 -18.219 16.741 1.00 92.25 108 GLY A CA 1
ATOM 795 C C . GLY A 1 108 ? -10.880 -18.269 15.872 1.00 92.25 108 GLY A C 1
ATOM 796 O O . GLY A 1 108 ? -10.131 -19.238 15.950 1.00 92.25 108 GLY A O 1
ATOM 797 N N . TRP A 1 109 ? -10.614 -17.235 15.070 1.00 91.75 109 TRP A N 1
ATOM 798 C CA . TRP A 1 109 ? -9.447 -17.173 14.192 1.00 91.75 109 TRP A CA 1
ATOM 799 C C . TRP A 1 109 ? -8.304 -16.417 14.871 1.00 91.75 109 TRP A C 1
ATOM 801 O O . TRP A 1 109 ? -8.466 -15.282 15.328 1.00 91.75 109 TRP A O 1
ATOM 811 N N . THR A 1 110 ? -7.122 -17.031 14.897 1.00 87.62 110 THR A N 1
ATOM 812 C CA . THR A 1 110 ? -5.872 -16.399 15.334 1.00 87.62 110 THR A CA 1
ATOM 813 C C . THR A 1 110 ? -4.864 -16.458 14.198 1.00 87.62 110 THR A C 1
ATOM 815 O O . THR A 1 110 ? -4.278 -17.506 13.935 1.00 87.62 110 THR A O 1
ATOM 818 N N . VAL A 1 111 ? -4.679 -15.333 13.517 1.00 87.75 111 VAL A N 1
ATOM 819 C CA . VAL A 1 111 ? -3.697 -15.185 12.440 1.00 87.75 111 VAL A CA 1
ATOM 820 C C . VAL A 1 111 ? -2.504 -14.404 12.984 1.00 87.75 111 VAL A C 1
ATOM 822 O O . VAL A 1 111 ? -2.687 -13.429 13.716 1.00 87.75 111 VAL A O 1
ATOM 825 N N . ASP A 1 112 ? -1.281 -14.830 12.659 1.00 90.81 112 ASP A N 1
ATOM 826 C CA . ASP A 1 112 ? -0.098 -14.021 12.950 1.00 90.81 112 ASP A CA 1
ATOM 827 C C . ASP A 1 112 ? -0.118 -12.782 12.049 1.00 90.81 112 ASP A C 1
ATOM 829 O O . ASP A 1 112 ? 0.077 -12.863 10.834 1.00 90.81 112 ASP A O 1
ATOM 833 N N . ALA A 1 113 ? -0.349 -11.623 12.659 1.00 88.50 113 ALA A N 1
ATOM 834 C CA . ALA A 1 113 ? -0.450 -10.358 11.952 1.00 88.50 113 ALA A CA 1
ATOM 835 C C . ALA A 1 113 ? 0.835 -9.998 11.180 1.00 88.50 113 ALA A C 1
ATOM 837 O O . ALA A 1 113 ? 0.757 -9.341 10.143 1.00 88.50 113 ALA A O 1
ATOM 838 N N . ARG A 1 114 ? 2.016 -10.455 11.625 1.00 91.19 114 ARG A N 1
ATOM 839 C CA . ARG A 1 114 ? 3.284 -10.246 10.905 1.00 91.19 114 ARG A CA 1
ATOM 840 C C . ARG A 1 114 ? 3.296 -11.024 9.597 1.00 91.19 114 ARG A C 1
ATOM 842 O O . ARG A 1 114 ? 3.662 -10.472 8.562 1.00 91.19 114 ARG A O 1
ATOM 849 N N . LEU A 1 115 ? 2.869 -12.286 9.651 1.00 94.25 115 LEU A N 1
ATOM 850 C CA . LEU A 1 115 ? 2.755 -13.133 8.469 1.00 94.25 115 LEU A CA 1
ATOM 851 C C . LEU A 1 115 ? 1.697 -12.582 7.511 1.00 94.25 115 LEU A C 1
ATOM 853 O O . LEU A 1 115 ? 1.962 -12.485 6.318 1.00 94.25 115 LEU A O 1
ATOM 857 N N . ALA A 1 116 ? 0.539 -12.162 8.028 1.00 93.19 116 ALA A N 1
ATOM 858 C CA . ALA A 1 116 ? -0.515 -11.561 7.215 1.00 93.19 116 ALA A CA 1
ATOM 859 C C . ALA A 1 116 ? -0.009 -10.325 6.455 1.00 93.19 116 ALA A C 1
ATOM 861 O O . ALA A 1 116 ? -0.166 -10.245 5.242 1.00 93.19 116 ALA A O 1
ATOM 862 N N . VAL A 1 117 ? 0.668 -9.393 7.137 1.00 92.19 117 VAL A N 1
ATOM 863 C CA . VAL A 1 117 ? 1.211 -8.177 6.507 1.00 92.19 117 VAL A CA 1
ATOM 864 C C . VAL A 1 117 ? 2.300 -8.481 5.479 1.00 92.19 117 VAL A C 1
ATOM 866 O O . VAL A 1 117 ? 2.316 -7.853 4.422 1.00 92.19 117 VAL A O 1
ATOM 869 N N . PHE A 1 118 ? 3.167 -9.462 5.738 1.00 95.19 118 PHE A N 1
ATOM 870 C CA . PHE A 1 118 ? 4.134 -9.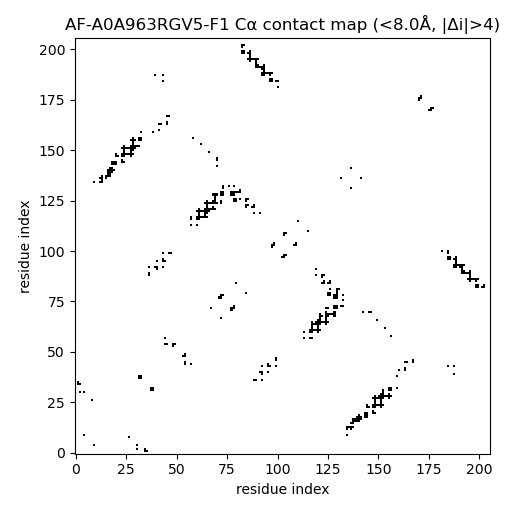929 4.744 1.00 95.19 118 PHE A CA 1
ATOM 871 C C . PHE A 1 118 ? 3.435 -10.486 3.493 1.00 95.19 118 PHE A C 1
ATOM 873 O O . PHE A 1 118 ? 3.770 -10.095 2.377 1.00 95.19 118 PHE A O 1
ATOM 880 N N . VAL A 1 119 ? 2.419 -11.339 3.674 1.00 96.06 119 VAL A N 1
ATOM 881 C CA . VAL A 1 119 ? 1.628 -11.916 2.575 1.00 96.06 119 VAL A CA 1
ATOM 882 C C . VAL A 1 119 ? 0.875 -10.840 1.794 1.00 96.06 119 VAL A C 1
ATOM 884 O O . VAL A 1 119 ? 0.844 -10.887 0.568 1.00 96.06 119 VAL A O 1
ATOM 887 N N . PHE A 1 120 ? 0.317 -9.832 2.463 1.00 94.31 120 PHE A N 1
ATOM 888 C CA . PHE A 1 120 ? -0.292 -8.698 1.769 1.00 94.31 120 PHE A CA 1
ATOM 889 C C . PHE A 1 120 ? 0.729 -7.929 0.939 1.00 94.31 120 PHE A C 1
ATOM 891 O O . PHE A 1 120 ? 0.417 -7.579 -0.196 1.00 94.31 120 PHE A O 1
ATOM 898 N N . GLY A 1 121 ? 1.948 -7.741 1.455 1.00 93.56 121 GLY A N 1
ATOM 899 C CA . GLY A 1 121 ? 3.065 -7.203 0.683 1.00 93.56 121 GLY A CA 1
ATOM 900 C C . GLY A 1 121 ? 3.294 -7.988 -0.610 1.00 93.56 121 GLY A C 1
ATOM 901 O O . GLY A 1 121 ? 3.335 -7.382 -1.676 1.00 93.56 121 GLY A O 1
ATOM 902 N N . LEU A 1 122 ? 3.347 -9.326 -0.540 1.00 95.38 122 LEU A N 1
ATOM 903 C CA . LEU A 1 122 ? 3.502 -10.191 -1.723 1.00 95.38 122 LEU A CA 1
ATOM 904 C C . LEU A 1 122 ? 2.404 -9.942 -2.778 1.00 95.38 122 LEU A C 1
ATOM 906 O O . LEU A 1 122 ? 2.681 -9.822 -3.968 1.00 95.38 122 LEU A O 1
ATOM 910 N N . PHE A 1 123 ? 1.139 -9.838 -2.364 1.00 94.88 123 PHE A N 1
ATOM 911 C CA . PHE A 1 123 ? 0.053 -9.575 -3.315 1.00 94.88 123 PHE A CA 1
ATOM 912 C C . PHE A 1 123 ? 0.130 -8.173 -3.927 1.00 94.88 123 PHE A C 1
ATOM 914 O O . PHE A 1 123 ? -0.080 -8.034 -5.130 1.00 94.88 123 PHE A O 1
ATOM 921 N N . HIS A 1 124 ? 0.485 -7.149 -3.146 1.00 91.81 124 HIS A N 1
ATOM 922 C CA . HIS A 1 124 ? 0.645 -5.790 -3.675 1.00 91.81 124 HIS A CA 1
ATOM 923 C C . HIS A 1 124 ? 1.788 -5.713 -4.691 1.00 91.81 124 HIS A C 1
ATOM 925 O O . HIS A 1 124 ? 1.608 -5.187 -5.789 1.00 91.81 124 HIS A O 1
ATOM 931 N N . GLY A 1 125 ? 2.943 -6.307 -4.369 1.00 92.44 125 GLY A N 1
ATOM 932 C CA . GLY A 1 125 ? 4.080 -6.327 -5.285 1.00 92.44 125 GLY A CA 1
ATOM 933 C C . GLY A 1 125 ? 3.777 -7.086 -6.577 1.00 92.44 125 GLY A C 1
ATOM 934 O O . GLY A 1 125 ? 4.144 -6.622 -7.654 1.00 92.44 125 GLY A O 1
ATOM 935 N N . LEU A 1 126 ? 3.047 -8.205 -6.500 1.00 93.19 126 LEU A N 1
ATOM 936 C CA . LEU A 1 126 ? 2.602 -8.952 -7.681 1.00 93.19 126 LEU A CA 1
ATOM 937 C C . LEU A 1 126 ? 1.595 -8.160 -8.537 1.00 93.19 126 LEU A C 1
ATOM 939 O O . LEU A 1 126 ? 1.652 -8.207 -9.769 1.00 93.19 126 LEU A O 1
ATOM 943 N N . GLY A 1 127 ? 0.686 -7.415 -7.900 1.00 90.00 127 GLY A N 1
ATOM 944 C CA . GLY A 1 127 ? -0.295 -6.564 -8.582 1.00 90.00 127 GLY A CA 1
ATOM 945 C C . GLY A 1 127 ? 0.376 -5.464 -9.394 1.00 90.00 127 GLY A C 1
ATOM 946 O O . GLY A 1 127 ? 0.043 -5.246 -10.561 1.00 90.00 127 GLY A O 1
ATOM 947 N N . LEU A 1 128 ? 1.387 -4.825 -8.807 1.00 86.44 128 LEU A N 1
ATOM 948 C CA . LEU A 1 128 ? 2.205 -3.854 -9.515 1.00 86.44 128 LEU A CA 1
ATOM 949 C C . LEU A 1 128 ? 3.078 -4.511 -10.596 1.00 86.44 128 LEU A C 1
ATOM 951 O O . LEU A 1 128 ? 3.151 -3.970 -11.695 1.00 86.44 128 LEU A O 1
ATOM 955 N N . ALA A 1 129 ? 3.695 -5.668 -10.329 1.00 90.06 129 ALA A N 1
ATOM 956 C CA . ALA A 1 129 ? 4.505 -6.385 -11.318 1.00 90.06 129 ALA A CA 1
ATOM 957 C C . ALA A 1 129 ? 3.717 -6.698 -12.592 1.00 90.06 129 ALA A C 1
ATOM 959 O O . ALA A 1 129 ? 4.220 -6.466 -13.688 1.00 90.06 129 ALA A O 1
ATOM 960 N N . THR A 1 130 ? 2.480 -7.176 -12.435 1.00 87.31 130 THR A N 1
ATOM 961 C CA . THR A 1 130 ? 1.564 -7.463 -13.547 1.00 87.31 130 THR A CA 1
ATOM 962 C C . THR A 1 130 ? 1.359 -6.211 -14.403 1.00 87.31 130 THR A C 1
ATOM 964 O O . THR A 1 130 ? 1.595 -6.227 -15.605 1.00 87.31 130 THR A O 1
ATOM 967 N N . LYS A 1 131 ? 1.028 -5.079 -13.771 1.00 81.62 131 LYS A N 1
ATOM 968 C CA . LYS A 1 131 ? 0.791 -3.807 -14.474 1.00 81.62 131 LYS A CA 1
ATOM 969 C C . LYS A 1 131 ? 2.055 -3.251 -15.128 1.00 81.62 131 LYS A C 1
ATOM 971 O O . LYS A 1 131 ? 1.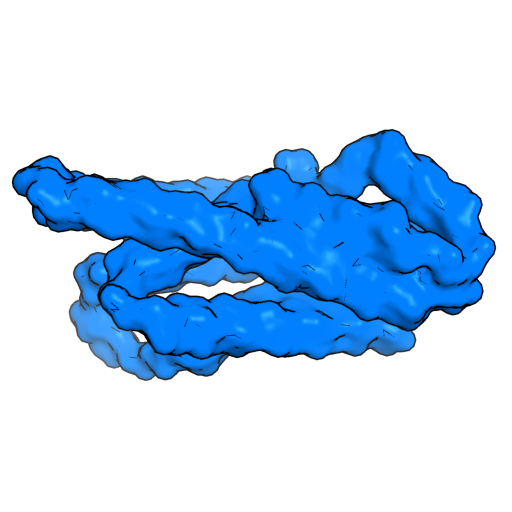978 -2.652 -16.190 1.00 81.62 131 LYS A O 1
ATOM 976 N N . VAL A 1 132 ? 3.214 -3.420 -14.493 1.00 81.88 132 VAL A N 1
ATOM 977 C CA . VAL A 1 132 ? 4.514 -2.997 -15.033 1.00 81.88 132 VAL A CA 1
ATOM 978 C C . VAL A 1 132 ? 4.884 -3.799 -16.281 1.00 81.88 132 VAL A C 1
ATOM 980 O O . VAL A 1 132 ? 5.403 -3.221 -17.234 1.00 81.88 132 VAL A O 1
ATOM 983 N N . GLN A 1 133 ? 4.590 -5.100 -16.302 1.00 82.69 133 GLN A N 1
ATOM 984 C CA . GLN A 1 133 ? 4.797 -5.944 -17.482 1.00 82.69 133 GLN A CA 1
ATOM 985 C C . GLN A 1 133 ? 3.939 -5.472 -18.666 1.00 82.69 133 GLN A C 1
ATOM 987 O O . GLN A 1 133 ? 4.442 -5.418 -19.788 1.00 82.69 133 GLN A O 1
ATOM 992 N N . ASP A 1 134 ? 2.709 -5.012 -18.412 1.00 80.06 134 ASP A N 1
ATOM 993 C CA . ASP A 1 134 ? 1.820 -4.461 -19.447 1.00 80.06 134 ASP A CA 1
ATOM 994 C C . ASP A 1 134 ? 2.332 -3.141 -20.066 1.00 80.06 134 ASP A C 1
ATOM 996 O O . ASP A 1 134 ? 1.897 -2.757 -21.151 1.00 80.06 134 ASP A O 1
ATOM 1000 N N . LEU A 1 135 ? 3.261 -2.429 -19.408 1.00 76.69 135 LEU A N 1
ATOM 1001 C CA . LEU A 1 135 ? 3.814 -1.158 -19.905 1.00 76.69 135 LEU A CA 1
ATOM 1002 C C . LEU A 1 135 ? 4.914 -1.327 -20.962 1.00 76.69 135 LEU A C 1
ATOM 1004 O O . LEU A 1 135 ? 5.330 -0.328 -21.547 1.00 76.69 135 LEU A O 1
ATOM 1008 N N . GLY A 1 136 ? 5.407 -2.548 -21.197 1.00 74.12 136 GLY A N 1
ATOM 1009 C CA . GLY A 1 136 ? 6.436 -2.806 -22.210 1.00 74.12 136 GLY A CA 1
ATOM 1010 C C . GLY A 1 136 ? 7.775 -2.110 -21.935 1.00 74.12 136 GLY A C 1
ATOM 1011 O O . GLY A 1 136 ? 8.393 -1.580 -22.856 1.00 74.12 136 GLY A O 1
ATOM 1012 N N . ILE A 1 137 ? 8.217 -2.076 -20.673 1.00 79.31 137 ILE A N 1
ATOM 1013 C CA . ILE A 1 137 ? 9.460 -1.396 -20.264 1.00 79.31 137 ILE A CA 1
ATOM 1014 C C . ILE A 1 137 ? 10.681 -1.996 -20.978 1.00 79.31 137 ILE A C 1
ATOM 1016 O O . ILE A 1 137 ? 10.811 -3.219 -21.068 1.00 79.31 137 ILE A O 1
ATOM 1020 N N . SER A 1 138 ? 11.611 -1.139 -21.424 1.00 85.00 138 SER A N 1
ATOM 1021 C CA . SER A 1 138 ? 12.893 -1.581 -21.988 1.00 85.00 138 SER A CA 1
ATOM 1022 C C . SER A 1 138 ? 13.635 -2.511 -21.009 1.00 85.00 138 SER A C 1
ATOM 1024 O O . SER A 1 138 ? 13.802 -2.163 -19.835 1.00 85.00 138 SER A O 1
ATOM 1026 N N . PRO A 1 139 ? 14.147 -3.671 -21.468 1.00 85.94 139 PRO A N 1
ATOM 1027 C CA . PRO A 1 139 ? 15.017 -4.526 -20.659 1.00 85.94 139 PRO A CA 1
ATOM 1028 C C . PRO A 1 139 ? 16.306 -3.818 -20.213 1.00 85.94 139 PRO A C 1
ATOM 1030 O O . PRO A 1 139 ? 16.896 -4.162 -19.186 1.00 85.94 139 PRO A O 1
ATOM 1033 N N . ASN A 1 140 ? 16.754 -2.819 -20.977 1.00 90.69 140 ASN A N 1
ATOM 1034 C CA . ASN A 1 140 ? 17.952 -2.051 -20.682 1.00 90.69 140 ASN A CA 1
ATOM 1035 C C . ASN A 1 140 ? 17.727 -1.149 -19.457 1.00 90.69 140 ASN A C 1
ATOM 1037 O O . ASN A 1 140 ? 16.886 -0.253 -19.464 1.00 90.69 140 ASN A O 1
ATOM 1041 N N . GLY A 1 141 ? 18.481 -1.384 -18.381 1.00 88.50 141 GLY A N 1
ATOM 1042 C CA . GLY A 1 141 ? 18.330 -0.649 -17.119 1.00 88.50 141 GLY A CA 1
ATOM 1043 C C . GLY A 1 141 ? 17.128 -1.070 -16.264 1.00 88.50 141 GLY A C 1
ATOM 1044 O O . GLY A 1 141 ? 16.939 -0.497 -15.191 1.00 88.50 141 GLY A O 1
ATOM 1045 N N . LEU A 1 142 ? 16.365 -2.095 -16.671 1.00 89.44 142 LEU A N 1
ATOM 1046 C CA . LEU A 1 142 ? 15.141 -2.544 -15.996 1.00 89.44 142 LEU A CA 1
ATOM 1047 C C . LEU A 1 142 ? 15.341 -2.788 -14.497 1.00 89.44 142 LEU A C 1
ATOM 1049 O O . LEU A 1 142 ? 14.623 -2.220 -13.680 1.00 89.44 142 LEU A O 1
ATOM 1053 N N . LEU A 1 143 ? 16.343 -3.585 -14.115 1.00 91.31 143 LEU A N 1
ATOM 1054 C CA . LEU A 1 143 ? 16.597 -3.895 -12.705 1.00 91.31 143 LEU A CA 1
ATOM 1055 C C . LEU A 1 143 ? 16.923 -2.635 -11.889 1.00 91.31 143 LEU A C 1
ATOM 1057 O O . LEU A 1 143 ? 16.413 -2.467 -10.785 1.00 91.31 143 LEU A O 1
ATOM 1061 N N . ALA A 1 144 ? 17.740 -1.735 -12.438 1.00 93.12 144 ALA A N 1
ATOM 1062 C CA . ALA A 1 144 ? 18.092 -0.485 -11.772 1.00 93.12 144 ALA A CA 1
ATOM 1063 C C . ALA A 1 144 ? 16.855 0.409 -11.578 1.00 93.12 144 ALA A C 1
ATOM 1065 O O . ALA A 1 144 ? 16.671 0.986 -10.508 1.00 93.12 144 ALA A O 1
ATOM 1066 N N . ASN A 1 145 ? 15.979 0.458 -12.582 1.00 91.75 145 ASN A N 1
ATOM 1067 C CA . ASN A 1 145 ? 14.722 1.198 -12.548 1.00 91.75 145 ASN A CA 1
ATOM 1068 C C . ASN A 1 145 ? 13.723 0.593 -11.547 1.00 91.75 145 ASN A C 1
ATOM 1070 O O . ASN A 1 145 ? 13.104 1.336 -10.791 1.00 91.75 145 ASN A O 1
ATOM 1074 N N . LEU A 1 146 ? 13.617 -0.739 -11.464 1.00 90.88 146 LEU A N 1
ATOM 1075 C CA . LEU A 1 146 ? 12.785 -1.434 -10.471 1.00 90.88 146 LEU A CA 1
ATOM 1076 C C . LEU A 1 146 ? 13.283 -1.207 -9.039 1.00 90.88 146 LEU A C 1
ATOM 1078 O O . LEU A 1 146 ? 12.482 -0.946 -8.144 1.00 90.88 146 LEU A O 1
ATOM 1082 N N . ILE A 1 147 ? 14.600 -1.261 -8.818 1.00 92.56 147 ILE A N 1
ATOM 1083 C CA . ILE A 1 147 ? 15.197 -0.954 -7.511 1.00 92.56 147 ILE A CA 1
ATOM 1084 C C . ILE A 1 147 ? 14.925 0.507 -7.144 1.00 92.56 147 ILE A C 1
ATOM 1086 O O . ILE A 1 147 ? 14.471 0.783 -6.036 1.00 92.56 147 ILE A O 1
ATOM 1090 N N . ALA A 1 148 ? 15.154 1.442 -8.072 1.00 93.62 148 ALA A N 1
ATOM 1091 C CA . ALA A 1 148 ? 14.891 2.860 -7.849 1.00 93.62 148 ALA A CA 1
ATOM 1092 C C . ALA A 1 148 ? 13.414 3.120 -7.530 1.00 93.62 148 ALA A C 1
ATOM 1094 O O . ALA A 1 148 ? 13.109 3.847 -6.586 1.00 93.62 148 ALA A O 1
ATOM 1095 N N . PHE A 1 149 ? 12.503 2.474 -8.260 1.00 90.31 149 PHE A N 1
ATOM 1096 C CA . PHE A 1 149 ? 11.073 2.513 -7.983 1.00 90.31 149 PHE A CA 1
ATOM 1097 C C . PHE A 1 149 ? 10.759 2.019 -6.570 1.00 90.31 149 PHE A C 1
ATOM 1099 O O . PHE A 1 149 ? 10.049 2.698 -5.834 1.00 90.31 149 PHE A O 1
ATOM 1106 N N . ASN A 1 150 ? 11.320 0.882 -6.155 1.00 91.31 150 ASN A N 1
ATOM 1107 C CA . ASN A 1 150 ? 11.074 0.324 -4.829 1.00 91.31 150 ASN A CA 1
ATOM 1108 C C . ASN A 1 150 ? 11.592 1.234 -3.704 1.00 91.31 150 ASN A C 1
ATOM 1110 O O . ASN A 1 150 ? 10.892 1.457 -2.720 1.00 91.31 150 ASN A O 1
ATOM 1114 N N . VAL A 1 151 ? 12.770 1.842 -3.885 1.00 92.19 151 VAL A N 1
ATOM 1115 C CA . VAL A 1 151 ? 13.278 2.889 -2.980 1.00 92.19 151 VAL A CA 1
ATOM 1116 C C . VAL A 1 151 ? 12.299 4.064 -2.915 1.00 92.19 151 VAL A C 1
ATOM 1118 O O . VAL A 1 151 ? 11.996 4.563 -1.835 1.00 92.19 151 VAL A O 1
ATOM 1121 N N . GLY A 1 152 ? 11.752 4.475 -4.060 1.00 92.81 152 GLY A N 1
ATOM 1122 C CA . GLY A 1 152 ? 10.681 5.463 -4.138 1.00 92.81 152 GLY A CA 1
ATOM 1123 C C . GLY A 1 152 ? 9.460 5.097 -3.293 1.00 92.81 152 GLY A C 1
ATOM 1124 O O . GLY A 1 152 ? 8.995 5.915 -2.499 1.00 92.81 152 GLY A O 1
ATOM 1125 N N . VAL A 1 153 ? 8.964 3.863 -3.428 1.00 89.31 153 VAL A N 1
ATOM 1126 C CA . VAL A 1 153 ? 7.832 3.338 -2.645 1.00 89.31 153 VAL A CA 1
ATOM 1127 C C . VAL A 1 153 ? 8.133 3.391 -1.150 1.00 89.31 153 VAL A C 1
ATOM 1129 O O . VAL A 1 153 ? 7.316 3.897 -0.385 1.00 89.31 153 VAL A O 1
ATOM 1132 N N . GLU A 1 154 ? 9.314 2.942 -0.722 1.00 90.12 154 GLU A N 1
ATOM 1133 C CA . GLU A 1 154 ? 9.718 2.991 0.687 1.00 90.12 154 GLU A CA 1
ATOM 1134 C C . GLU A 1 154 ? 9.773 4.429 1.227 1.00 90.12 154 GLU A C 1
ATOM 1136 O O . GLU A 1 154 ? 9.260 4.698 2.317 1.00 90.12 154 GLU A O 1
ATOM 1141 N N . LEU A 1 155 ? 10.320 5.378 0.457 1.00 91.44 155 LEU A N 1
ATOM 1142 C CA . LEU A 1 155 ? 10.342 6.798 0.825 1.00 91.44 155 LEU A CA 1
ATOM 1143 C C . LEU A 1 155 ? 8.925 7.371 0.953 1.00 91.44 155 LEU A C 1
ATOM 1145 O O . LEU A 1 155 ? 8.605 8.019 1.954 1.00 91.44 155 LEU A O 1
ATOM 1149 N N . GLY A 1 156 ? 8.058 7.098 -0.026 1.00 90.81 156 GLY A N 1
ATOM 1150 C CA . GLY A 1 156 ? 6.648 7.484 0.018 1.00 90.81 156 GLY A CA 1
ATOM 1151 C C . GLY A 1 156 ? 5.935 6.893 1.236 1.00 90.81 156 GLY A C 1
ATOM 1152 O O . GLY A 1 156 ? 5.214 7.601 1.940 1.00 90.81 156 GLY A O 1
ATOM 1153 N N . GLN A 1 157 ? 6.207 5.624 1.550 1.00 88.81 157 GLN A N 1
ATOM 1154 C CA . GLN A 1 157 ? 5.635 4.929 2.699 1.00 88.81 157 GLN A CA 1
ATOM 1155 C C . GLN A 1 157 ? 6.057 5.586 4.012 1.00 88.81 157 GLN A C 1
ATOM 1157 O O . GLN A 1 157 ? 5.208 5.813 4.870 1.00 88.81 157 GLN A O 1
ATOM 1162 N N . VAL A 1 158 ? 7.337 5.935 4.176 1.00 88.44 158 VAL A N 1
ATOM 1163 C CA . VAL A 1 158 ? 7.829 6.630 5.377 1.00 88.44 158 VAL A CA 1
ATOM 1164 C C . VAL A 1 158 ? 7.146 7.989 5.550 1.00 88.44 158 VAL A C 1
ATOM 1166 O O . VAL A 1 158 ? 6.733 8.318 6.663 1.00 88.44 158 VAL A O 1
ATOM 1169 N N . ILE A 1 159 ? 6.972 8.756 4.470 1.00 89.94 159 ILE A N 1
ATOM 1170 C CA . ILE A 1 159 ? 6.307 10.068 4.505 1.00 89.94 159 ILE A CA 1
ATOM 1171 C C . ILE A 1 159 ? 4.838 9.927 4.924 1.00 89.94 159 ILE A C 1
ATOM 1173 O O . ILE A 1 159 ? 4.393 10.590 5.865 1.00 89.94 159 ILE A O 1
ATOM 1177 N N . VAL A 1 160 ? 4.088 9.040 4.261 1.00 89.00 160 VAL A N 1
ATOM 1178 C CA . VAL A 1 160 ? 2.670 8.795 4.575 1.00 89.00 160 VAL A CA 1
ATOM 1179 C C . VAL A 1 160 ? 2.528 8.277 6.000 1.00 89.00 160 VAL A C 1
ATOM 1181 O O . VAL A 1 160 ? 1.672 8.746 6.749 1.00 89.00 160 VAL A O 1
ATOM 1184 N N . LEU A 1 161 ? 3.395 7.354 6.410 1.00 87.25 161 LEU A N 1
ATOM 1185 C CA . LEU A 1 161 ? 3.383 6.798 7.751 1.00 87.25 161 LEU A CA 1
ATOM 1186 C C . LEU A 1 161 ? 3.644 7.874 8.810 1.00 87.25 161 LEU A C 1
ATOM 1188 O O . LEU A 1 161 ? 2.910 7.938 9.795 1.00 87.25 161 LEU A O 1
ATOM 1192 N N . ALA A 1 162 ? 4.642 8.737 8.610 1.00 86.94 162 ALA A N 1
ATOM 1193 C CA . ALA A 1 162 ? 4.938 9.836 9.524 1.00 86.94 162 ALA A CA 1
ATOM 1194 C C . ALA A 1 162 ? 3.731 10.774 9.686 1.00 86.94 162 ALA A C 1
ATOM 1196 O O . ALA A 1 162 ? 3.379 11.140 10.812 1.00 86.94 162 ALA A O 1
ATOM 1197 N N . LEU A 1 163 ? 3.051 11.103 8.584 1.00 88.94 163 LEU A N 1
ATOM 1198 C CA . LEU A 1 163 ? 1.840 11.918 8.600 1.00 88.94 163 LEU A CA 1
ATOM 1199 C C . LEU A 1 163 ? 0.693 11.219 9.348 1.00 88.94 163 LEU A C 1
ATOM 1201 O O . LEU A 1 163 ? 0.138 11.780 10.293 1.00 88.94 163 LEU A O 1
ATOM 1205 N N . VAL A 1 164 ? 0.362 9.981 8.970 1.00 87.44 164 VAL A N 1
ATOM 1206 C CA . VAL A 1 164 ? -0.751 9.211 9.552 1.00 87.44 164 VAL A CA 1
ATOM 1207 C C . VAL A 1 164 ? -0.536 8.963 11.045 1.00 87.44 164 VAL A C 1
ATOM 1209 O O . VAL A 1 164 ? -1.458 9.158 11.839 1.00 87.44 164 VAL A O 1
ATOM 1212 N N . VAL A 1 165 ? 0.680 8.589 11.455 1.00 85.62 165 VAL A N 1
ATOM 1213 C CA . VAL A 1 165 ? 1.039 8.408 12.869 1.00 85.62 165 VAL A CA 1
ATOM 1214 C C . VAL A 1 165 ? 0.880 9.715 13.638 1.00 85.62 165 VAL A C 1
ATOM 1216 O O . VAL A 1 165 ? 0.298 9.697 14.721 1.00 85.62 165 VAL A O 1
ATOM 1219 N N . SER A 1 166 ? 1.335 10.843 13.088 1.00 86.38 166 SER A N 1
ATOM 1220 C CA . SER A 1 166 ? 1.221 12.151 13.746 1.00 86.38 166 SER A CA 1
ATOM 1221 C C . SER A 1 166 ? -0.240 12.570 13.935 1.00 86.38 166 SER A C 1
ATOM 1223 O O . SER A 1 166 ? -0.634 12.962 15.035 1.00 86.38 166 SER A O 1
ATOM 1225 N N . LEU A 1 167 ? -1.070 12.417 12.898 1.00 88.00 167 LEU A N 1
ATOM 1226 C CA . LEU A 1 167 ? -2.502 12.727 12.950 1.00 88.00 167 LEU A CA 1
ATOM 1227 C C . LEU A 1 167 ? -3.243 11.831 13.951 1.00 88.00 167 LEU A C 1
ATOM 1229 O O . LEU A 1 167 ? -4.008 12.324 14.784 1.00 88.00 167 LEU A O 1
ATOM 1233 N N . LEU A 1 168 ? -2.991 10.519 13.919 1.00 84.62 168 LEU A N 1
ATOM 1234 C CA . LEU A 1 168 ? -3.614 9.575 14.847 1.00 84.62 168 LEU A CA 1
ATOM 1235 C C . LEU A 1 168 ? -3.127 9.775 16.283 1.00 84.62 168 LEU A C 1
ATOM 1237 O O . LEU A 1 168 ? -3.931 9.666 17.206 1.00 84.62 168 LEU A O 1
ATOM 1241 N N . ALA A 1 169 ? -1.849 10.094 16.498 1.00 84.19 169 ALA A N 1
ATOM 1242 C CA . ALA A 1 169 ? -1.326 10.424 17.820 1.00 84.19 169 ALA A CA 1
ATOM 1243 C C . ALA A 1 169 ? -2.023 11.667 18.391 1.00 84.19 169 ALA A C 1
ATOM 1245 O O . ALA A 1 169 ? -2.529 11.616 19.511 1.00 84.19 169 ALA A O 1
ATOM 1246 N N . ALA A 1 170 ? -2.148 12.738 17.601 1.00 86.31 170 ALA A N 1
ATOM 1247 C CA . ALA A 1 170 ? -2.860 13.947 18.010 1.00 86.31 170 ALA A CA 1
ATOM 1248 C C . ALA A 1 170 ? -4.343 13.673 18.323 1.00 86.31 170 ALA A C 1
ATOM 1250 O O . ALA A 1 170 ? -4.881 14.172 19.316 1.00 86.31 170 ALA A O 1
ATOM 1251 N N . TRP A 1 171 ? -5.008 12.846 17.510 1.00 86.31 171 TRP A N 1
ATOM 1252 C CA . TRP A 1 171 ? -6.417 12.511 17.709 1.00 86.31 171 TRP A CA 1
ATOM 1253 C C . TRP A 1 171 ? -6.655 11.587 18.911 1.00 86.31 171 TRP A C 1
ATOM 1255 O O . TRP A 1 171 ? -7.638 11.766 19.630 1.00 86.31 171 TRP A O 1
ATOM 1265 N N . ARG A 1 172 ? -5.735 10.657 19.199 1.00 83.06 172 ARG A N 1
ATOM 1266 C CA . ARG A 1 172 ? -5.819 9.705 20.326 1.00 83.06 172 ARG A CA 1
ATOM 1267 C C . ARG A 1 172 ? -5.934 10.371 21.697 1.00 83.06 172 ARG A C 1
ATOM 1269 O O . ARG A 1 172 ? -6.487 9.763 22.610 1.00 83.06 172 ARG A O 1
ATOM 1276 N N . HIS A 1 173 ? -5.452 11.603 21.849 1.00 83.19 173 HIS A N 1
ATOM 1277 C CA . HIS A 1 173 ? -5.578 12.370 23.093 1.00 83.19 173 HIS A CA 1
ATOM 1278 C C . HIS A 1 173 ? -6.956 13.032 23.277 1.00 83.19 173 HIS A C 1
ATOM 1280 O O . HIS A 1 173 ? -7.193 13.685 24.292 1.00 83.19 173 HIS A O 1
ATOM 1286 N N . ARG A 1 174 ? -7.881 12.887 22.318 1.00 87.12 174 ARG A N 1
ATOM 1287 C CA . ARG A 1 174 ? -9.232 13.459 22.384 1.00 87.12 174 ARG A CA 1
ATOM 1288 C C . ARG A 1 174 ? -10.266 12.403 22.809 1.00 87.12 174 ARG A C 1
ATOM 1290 O O . ARG A 1 174 ? -10.210 11.275 22.320 1.00 87.12 174 ARG A O 1
ATOM 1297 N N . PRO A 1 175 ? -11.295 12.766 23.605 1.00 82.62 175 PRO A N 1
ATOM 1298 C CA . PRO A 1 175 ? -12.393 11.855 23.969 1.00 82.62 175 PRO A CA 1
ATOM 1299 C C . PRO A 1 175 ? -13.170 11.296 22.767 1.00 82.62 175 PRO A C 1
ATOM 1301 O O . PRO A 1 175 ? -13.800 10.247 22.855 1.00 82.62 175 PRO A O 1
ATOM 1304 N N . SER A 1 176 ? -13.129 11.986 21.624 1.00 85.81 176 SER A N 1
ATOM 1305 C CA . SER A 1 176 ? -13.758 11.529 20.384 1.00 85.81 176 SER A CA 1
ATOM 1306 C C . SER A 1 176 ? -13.102 10.269 19.807 1.00 85.81 176 SER A C 1
ATOM 1308 O O . SER A 1 176 ? -13.779 9.515 19.112 1.00 85.81 176 SER A O 1
ATOM 1310 N N . PHE A 1 177 ? -11.831 9.990 20.120 1.00 83.31 177 PHE A N 1
ATOM 1311 C CA . PHE A 1 177 ? -11.131 8.811 19.610 1.00 83.31 177 PHE A CA 1
ATOM 1312 C C . PHE A 1 177 ? -11.806 7.511 20.050 1.00 83.31 177 PHE A C 1
ATOM 1314 O O . PHE A 1 177 ? -12.114 6.662 19.219 1.00 83.31 177 PHE A O 1
ATOM 1321 N N . THR A 1 178 ? -12.105 7.361 21.342 1.00 75.56 178 THR A N 1
ATOM 1322 C CA . THR A 1 178 ? -12.763 6.150 21.861 1.00 75.56 178 THR A CA 1
ATOM 1323 C C . THR A 1 178 ? -14.174 5.982 21.300 1.00 75.56 178 THR A C 1
ATOM 1325 O O . THR A 1 178 ? -14.597 4.856 21.053 1.00 75.56 178 THR A O 1
ATOM 1328 N N . ARG A 1 179 ? -14.876 7.092 21.034 1.00 78.81 179 ARG A N 1
ATOM 1329 C CA . ARG A 1 179 ? -16.225 7.093 20.453 1.00 78.81 179 ARG A CA 1
ATOM 1330 C C . ARG A 1 179 ? -16.246 6.667 18.984 1.00 78.81 179 ARG A C 1
ATOM 1332 O O . ARG A 1 179 ? -17.167 5.968 18.576 1.00 78.81 179 ARG A O 1
ATOM 1339 N N . TYR A 1 180 ? -15.257 7.083 18.194 1.00 87.06 180 TYR A N 1
ATOM 1340 C CA . TYR A 1 180 ? -15.271 6.893 16.739 1.00 87.06 180 TYR A CA 1
ATOM 1341 C C . TYR A 1 180 ? -14.289 5.839 16.221 1.00 87.06 180 TYR A C 1
ATOM 1343 O O . TYR A 1 180 ? -14.401 5.456 15.062 1.00 87.06 180 TYR A O 1
ATOM 1351 N N . ALA A 1 181 ? -13.370 5.317 17.040 1.00 84.12 181 ALA A N 1
ATOM 1352 C CA . ALA A 1 181 ? -12.416 4.294 16.601 1.00 84.12 181 ALA A CA 1
ATOM 1353 C C . ALA A 1 181 ? -13.110 3.040 16.048 1.00 84.12 181 ALA A C 1
ATOM 1355 O O . ALA A 1 181 ? -12.668 2.489 15.042 1.00 84.12 181 ALA A O 1
ATOM 1356 N N . TRP A 1 182 ? -14.218 2.606 16.658 1.00 88.19 182 TRP A N 1
ATOM 1357 C CA . TRP A 1 182 ? -14.998 1.484 16.130 1.00 88.19 182 TRP A CA 1
ATOM 1358 C C . TRP A 1 182 ? -15.613 1.819 14.765 1.00 88.19 182 TRP A C 1
ATOM 1360 O O . TRP A 1 182 ? -15.414 1.077 13.807 1.00 88.19 182 TRP A O 1
ATOM 1370 N N . ALA A 1 183 ? -16.273 2.978 14.648 1.00 90.12 183 ALA A N 1
ATOM 1371 C CA . ALA A 1 183 ? -16.890 3.430 13.401 1.00 90.12 183 ALA A CA 1
ATOM 1372 C C . ALA A 1 183 ? -15.864 3.601 12.265 1.00 90.12 183 ALA A C 1
ATOM 1374 O O . ALA A 1 183 ? -16.137 3.215 11.134 1.00 90.12 183 ALA A O 1
ATOM 1375 N N . ALA A 1 184 ? -14.666 4.109 12.567 1.00 88.31 184 ALA A N 1
ATOM 1376 C CA . ALA A 1 184 ? -13.583 4.251 11.596 1.00 88.31 184 ALA A CA 1
ATOM 1377 C C . ALA A 1 184 ? -13.107 2.896 11.045 1.00 88.31 184 ALA A C 1
ATOM 1379 O O . ALA A 1 184 ? -12.860 2.773 9.849 1.00 88.31 184 ALA A O 1
ATOM 1380 N N . ASN A 1 185 ? -13.022 1.861 11.888 1.00 90.31 185 ASN A N 1
ATOM 1381 C CA . ASN A 1 185 ? -12.652 0.520 11.429 1.00 90.31 185 ASN A CA 1
ATOM 1382 C C . ASN A 1 185 ? -13.788 -0.175 10.668 1.00 90.31 185 ASN A C 1
ATOM 1384 O O . ASN A 1 185 ? -13.515 -0.906 9.722 1.00 90.31 185 ASN A O 1
ATOM 1388 N N . VAL A 1 186 ? -15.051 0.078 11.021 1.00 92.31 186 VAL A N 1
ATOM 1389 C CA . VAL A 1 186 ? -16.192 -0.380 10.210 1.00 92.31 186 VAL A CA 1
ATOM 1390 C C . VAL A 1 186 ? -16.172 0.287 8.839 1.00 92.31 186 VAL A C 1
ATOM 1392 O O . VAL A 1 186 ? -16.316 -0.400 7.835 1.00 92.31 186 VAL A O 1
ATOM 1395 N N . LEU A 1 187 ? -15.915 1.595 8.771 1.00 92.50 187 LEU A N 1
ATOM 1396 C CA . LEU A 1 187 ? -15.749 2.296 7.499 1.00 92.50 187 LEU A CA 1
ATOM 1397 C C . LEU A 1 187 ? -14.601 1.696 6.675 1.00 92.50 187 LEU A C 1
ATOM 1399 O O . LEU A 1 187 ? -14.766 1.484 5.480 1.00 92.50 187 LEU A O 1
ATOM 1403 N N . LEU A 1 188 ? -13.476 1.362 7.313 1.00 90.75 188 LEU A N 1
ATOM 1404 C CA . LEU A 1 188 ? -12.351 0.702 6.650 1.00 90.75 188 LEU A CA 1
ATOM 1405 C C . LEU A 1 188 ? -12.752 -0.652 6.039 1.00 90.75 188 LEU A C 1
ATOM 1407 O O . LEU A 1 188 ? -12.416 -0.927 4.891 1.00 90.75 188 LEU A O 1
ATOM 1411 N N . ILE A 1 189 ? -13.522 -1.465 6.773 1.00 94.19 189 ILE A N 1
ATOM 1412 C CA . ILE A 1 189 ? -14.086 -2.725 6.262 1.00 94.19 189 ILE A CA 1
ATOM 1413 C C . ILE A 1 189 ? -14.986 -2.460 5.050 1.00 94.19 189 ILE A C 1
ATOM 1415 O O . ILE A 1 189 ? -14.843 -3.129 4.032 1.00 94.19 189 ILE A O 1
ATOM 1419 N N . MET A 1 190 ? -15.884 -1.475 5.137 1.00 94.88 190 MET A N 1
ATOM 1420 C CA . MET A 1 190 ? -16.799 -1.134 4.042 1.00 94.88 190 MET A CA 1
ATOM 1421 C C . MET A 1 190 ? -16.048 -0.676 2.787 1.00 94.88 190 MET A C 1
ATOM 1423 O O . MET A 1 190 ? -16.396 -1.097 1.688 1.00 94.88 190 MET A O 1
ATOM 1427 N N . VAL A 1 191 ? -14.996 0.134 2.943 1.00 92.81 191 VAL A N 1
ATOM 1428 C CA . VAL A 1 191 ? -14.119 0.548 1.836 1.00 92.81 191 VAL A CA 1
ATOM 1429 C C . VAL A 1 191 ? -13.427 -0.666 1.216 1.00 92.81 191 VAL A C 1
ATOM 1431 O O . VAL A 1 191 ? -13.457 -0.819 -0.000 1.00 92.81 191 VAL A O 1
ATOM 1434 N N . GLY A 1 192 ? -12.860 -1.562 2.030 1.00 93.25 192 GLY A N 1
ATOM 1435 C CA . GLY A 1 192 ? -12.229 -2.787 1.532 1.00 93.25 192 GLY A CA 1
ATOM 1436 C C . GLY A 1 192 ? -13.201 -3.694 0.768 1.00 93.25 192 GLY A C 1
ATOM 1437 O O . GLY A 1 192 ? -12.861 -4.203 -0.300 1.00 93.25 192 GLY A O 1
ATOM 1438 N N . LEU A 1 193 ? -14.433 -3.850 1.264 1.00 96.25 193 LEU A N 1
ATOM 1439 C CA . LEU A 1 193 ? -15.487 -4.608 0.582 1.00 96.25 193 LEU A CA 1
ATOM 1440 C C . LEU A 1 193 ? -15.893 -3.954 -0.741 1.00 96.25 193 LEU A C 1
ATOM 1442 O O . LEU A 1 193 ? -16.029 -4.657 -1.738 1.00 96.25 193 LEU A O 1
ATOM 1446 N N . ALA A 1 194 ? -16.047 -2.628 -0.770 1.00 94.44 194 ALA A N 1
ATOM 1447 C CA . ALA A 1 194 ? -16.380 -1.893 -1.988 1.00 94.44 194 ALA A CA 1
ATOM 1448 C C . ALA A 1 194 ? -15.280 -2.029 -3.054 1.00 94.44 194 ALA A C 1
ATOM 1450 O O . ALA A 1 194 ? -15.582 -2.333 -4.205 1.00 94.44 194 ALA A O 1
ATOM 1451 N N . LEU A 1 195 ? -14.008 -1.878 -2.663 1.00 91.31 195 LEU A N 1
ATOM 1452 C CA . LEU A 1 195 ? -12.859 -2.077 -3.554 1.00 91.31 195 LEU A CA 1
ATOM 1453 C C . LEU A 1 195 ? -12.805 -3.510 -4.093 1.00 91.31 195 LEU A C 1
ATOM 1455 O O . LEU A 1 195 ? -12.613 -3.711 -5.288 1.00 91.31 195 LEU A O 1
ATOM 1459 N N . THR A 1 196 ? -13.023 -4.501 -3.225 1.00 94.88 196 THR A N 1
ATOM 1460 C CA . THR A 1 196 ? -13.056 -5.915 -3.626 1.00 94.88 196 THR A CA 1
ATOM 1461 C C . THR A 1 196 ? -14.186 -6.176 -4.620 1.00 94.88 196 THR A C 1
ATOM 1463 O O . THR A 1 196 ? -13.957 -6.771 -5.668 1.00 94.88 196 THR A O 1
ATOM 1466 N N . GLY A 1 197 ? -15.401 -5.713 -4.312 1.00 95.25 197 GLY A N 1
ATOM 1467 C CA . GLY A 1 197 ? -16.581 -5.910 -5.153 1.00 95.25 197 GLY A CA 1
ATOM 1468 C C . GLY A 1 197 ? -16.420 -5.294 -6.538 1.00 95.25 197 GLY A C 1
ATOM 1469 O O . GLY A 1 197 ? -16.696 -5.962 -7.528 1.00 95.25 197 GLY A O 1
ATOM 1470 N N . TYR A 1 198 ? -15.883 -4.073 -6.606 1.00 93.44 198 TYR A N 1
ATOM 1471 C CA . TYR A 1 198 ? -15.580 -3.396 -7.868 1.00 93.44 198 TYR A CA 1
ATOM 1472 C C . TYR A 1 198 ? -14.632 -4.214 -8.758 1.00 93.44 198 TYR A C 1
ATOM 1474 O O . TYR A 1 198 ? -14.846 -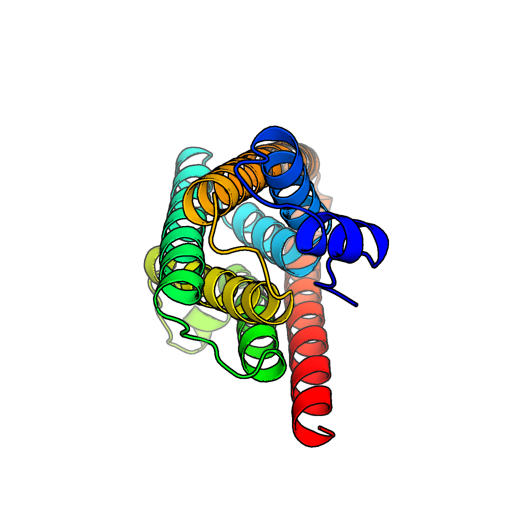4.332 -9.962 1.00 93.44 198 TYR A O 1
ATOM 1482 N N . GLN A 1 199 ? -13.597 -4.817 -8.169 1.00 93.62 199 GLN A N 1
ATOM 1483 C CA . GLN A 1 199 ? -12.639 -5.621 -8.926 1.00 93.62 199 GLN A CA 1
ATOM 1484 C C . GLN A 1 199 ? -13.216 -6.973 -9.351 1.00 93.62 199 GLN A C 1
ATOM 1486 O O . GLN A 1 199 ? -12.969 -7.421 -10.467 1.00 93.62 199 GLN A O 1
ATOM 1491 N N . VAL A 1 200 ? -14.029 -7.608 -8.504 1.00 94.75 200 VAL A N 1
ATOM 1492 C CA . VAL A 1 200 ? -14.737 -8.846 -8.865 1.00 94.75 200 VAL A CA 1
ATOM 1493 C C . VAL A 1 200 ? -15.720 -8.602 -10.009 1.00 94.75 200 VAL A C 1
ATOM 1495 O O . VAL A 1 200 ? -15.766 -9.398 -10.941 1.00 94.75 200 VAL A O 1
ATOM 1498 N N . GLU A 1 201 ? -16.475 -7.503 -9.975 1.00 93.94 201 GLU A N 1
ATOM 1499 C CA . GLU A 1 201 ? -17.354 -7.109 -11.081 1.00 93.94 201 GLU A CA 1
ATOM 1500 C C . GLU A 1 201 ? -16.551 -6.895 -12.370 1.00 93.94 201 GLU A C 1
ATOM 1502 O O . GLU A 1 201 ? -16.893 -7.477 -13.398 1.00 93.94 201 GLU A O 1
ATOM 1507 N N . GLY A 1 202 ? -15.434 -6.161 -12.287 1.00 90.81 202 GLY A N 1
ATOM 1508 C CA . GLY A 1 202 ? -14.498 -5.984 -13.397 1.00 90.81 202 GLY A CA 1
ATOM 1509 C C . GLY A 1 202 ? -14.070 -7.316 -14.017 1.00 90.81 202 GLY A C 1
ATOM 1510 O O . GLY A 1 202 ? -14.231 -7.499 -15.219 1.00 90.81 202 GLY A O 1
ATOM 1511 N N . TYR A 1 203 ? -13.643 -8.275 -13.191 1.00 92.88 203 TYR A N 1
ATOM 1512 C CA . TYR A 1 203 ? -13.247 -9.618 -13.629 1.00 92.88 203 TYR A CA 1
ATOM 1513 C C . TYR A 1 203 ? -14.375 -10.418 -14.298 1.00 92.88 203 TYR A C 1
ATOM 1515 O O . TYR A 1 203 ? -14.139 -11.129 -15.268 1.00 92.88 203 TYR A O 1
ATOM 1523 N N . LEU A 1 204 ? -15.604 -10.340 -13.779 1.00 93.88 204 LEU A N 1
ATOM 1524 C CA . LEU A 1 204 ? -16.747 -11.068 -14.347 1.00 93.88 204 LEU A CA 1
ATOM 1525 C C . LEU A 1 204 ? -17.247 -10.452 -15.660 1.00 93.88 204 LEU A C 1
ATOM 1527 O O . LEU A 1 204 ? -17.931 -11.125 -16.429 1.00 93.88 204 LEU A O 1
ATOM 1531 N N . SER A 1 205 ? -16.939 -9.175 -15.887 1.00 92.44 205 SER A N 1
ATOM 1532 C CA . SER A 1 205 ? -17.328 -8.421 -17.081 1.00 92.44 205 SER A CA 1
ATOM 1533 C C . SER A 1 205 ? -16.267 -8.386 -18.190 1.00 92.44 205 SER A C 1
ATOM 1535 O O . SER A 1 205 ? -16.569 -7.889 -19.276 1.00 92.44 205 SER A O 1
ATOM 1537 N N . SER A 1 206 ? -15.049 -8.877 -17.918 1.00 82.50 206 SER A N 1
ATOM 1538 C CA . SER A 1 206 ? -13.889 -8.863 -18.828 1.00 82.50 206 SER A CA 1
ATOM 1539 C C . SER A 1 206 ? -13.778 -10.093 -19.721 1.00 82.50 206 SER A C 1
ATOM 1541 O O . SER A 1 206 ? -14.077 -11.198 -19.215 1.00 82.50 206 SER A O 1
#

pLDDT: mean 86.59, std 9.38, range [40.5, 96.25]

Radius of gyration: 17.46 Å; Cα contacts (8 Å, |Δi|>4): 271; chains: 1; bounding box: 36×32×48 Å

Nearest PDB structures (foldseek):
  4oaa-assembly1_B  TM=3.432E-01  e=1.182E+00  Escherichia coli str. K-12 substr. DH10B
  8q54-assembly1_C  TM=3.223E-01  e=1.761E+00  Methanothermobacter marburgensis
  6wik-assembly1_A  TM=3.548E-01  e=8.666E+00  Carlito syrichta
  6ukj-assembly1_A  TM=2.428E-01  e=6.945E+00  Plasmodium falciparum 7G8

Sequence (206 aa):
MAHDVAEGDRAFVAGTDGPAIVPFMYLGAKHMVTGYDHIAFLVGVVFFLRRLKDVLLYASLFAAGHSITLIGGVLLGTGANSHVIDAIIGLSVVYKGAENIGLLKKAGWTVDARLAVFVFGLFHGLGLATKVQDLGISPNGLLANLIAFNVGVELGQVIVLALVVSLLAAWRHRPSFTRYAWAANVLLIMVGLALTGYQVEGYLSS

Solvent-accessible surface area (backbone atoms only — not comparable to full-atom values): 10339 Å² total; per-residue (Å²): 133,74,78,61,67,50,73,70,54,42,54,50,48,49,69,42,81,40,72,45,46,68,64,27,18,51,50,19,19,48,50,44,68,66,20,61,66,56,48,51,37,50,51,40,53,51,73,65,46,88,47,70,70,56,48,51,52,47,53,50,36,21,50,52,24,16,50,51,25,26,53,50,13,50,76,69,72,45,63,67,63,58,35,62,34,48,19,54,52,17,44,50,27,26,50,39,18,34,51,67,75,41,49,40,56,74,73,72,48,84,75,62,64,66,59,51,38,22,53,49,12,30,46,51,14,30,37,51,15,27,57,51,58,75,53,61,59,39,78,50,34,36,68,57,25,52,52,25,17,49,54,12,28,53,53,22,45,53,52,52,46,54,52,52,51,52,54,50,56,64,43,62,79,38,81,62,37,78,72,40,52,62,57,54,29,51,50,40,25,51,52,12,49,50,47,20,49,55,21,50,52,50,52,75,75,104

Mean predicted aligned error: 5.64 Å

Foldseek 3Di:
DQQDCPPVSLVVQLPDAAADQVSLLQSLLCRLQSRPLNLLLLLLQLLQDDDPVSSVLLLVLLLVLLLCQQLCCQVVVNADPLLVLQLVSLVLLLVSLCVRVCVCVVVVHDDDVSVSSNVSSNSNNRSNNNVSVVSVGHPHNVNVSSVSSSNSNSVSSVVSNVVSNVVVVVCVVDPVCVVCSNVSSVVSNVRSVVSNVVSVVVVVVD